Protein AF-A0AB34J9V6-F1 (afdb_monomer)

Structure (mmCIF, N/CA/C/O backbone):
data_AF-A0AB34J9V6-F1
#
_entry.id   AF-A0AB34J9V6-F1
#
loop_
_atom_site.group_PDB
_atom_site.id
_atom_site.type_symbol
_atom_site.label_atom_id
_atom_site.label_alt_id
_atom_site.label_comp_id
_atom_site.label_asym_id
_atom_site.label_entity_id
_atom_site.label_seq_id
_atom_site.pdbx_PDB_ins_code
_atom_site.Cartn_x
_atom_site.Cartn_y
_atom_site.Cartn_z
_atom_site.occupancy
_atom_site.B_iso_or_equiv
_atom_site.auth_seq_id
_atom_site.auth_comp_id
_atom_site.auth_asym_id
_atom_site.auth_atom_id
_atom_site.pdbx_PDB_model_num
ATOM 1 N N . MET A 1 1 ? 7.022 -59.804 -48.704 1.00 49.53 1 MET A N 1
ATOM 2 C CA . MET A 1 1 ? 7.049 -58.666 -49.648 1.00 49.53 1 MET A CA 1
ATOM 3 C C . MET A 1 1 ? 7.354 -57.414 -48.844 1.00 49.53 1 MET A C 1
ATOM 5 O O . MET A 1 1 ? 6.475 -56.921 -48.152 1.00 49.53 1 MET A O 1
ATOM 9 N N . SER A 1 2 ? 8.615 -56.985 -48.829 1.00 49.44 2 SER A N 1
ATOM 10 C CA . SER A 1 2 ? 9.083 -55.880 -47.983 1.00 49.44 2 SER A CA 1
ATOM 11 C C . SER A 1 2 ? 9.017 -54.569 -48.764 1.00 49.44 2 SER A C 1
ATOM 13 O O . SER A 1 2 ? 9.670 -54.441 -49.796 1.00 49.44 2 SER A O 1
ATOM 15 N N . ALA A 1 3 ? 8.216 -53.611 -48.295 1.00 56.62 3 ALA A N 1
ATOM 16 C CA . ALA A 1 3 ? 8.138 -52.280 -48.888 1.00 56.62 3 ALA A CA 1
ATOM 17 C C . ALA A 1 3 ? 9.388 -51.470 -48.507 1.00 56.62 3 ALA A C 1
ATOM 19 O O . ALA A 1 3 ? 9.603 -51.146 -47.340 1.00 56.62 3 ALA A O 1
ATOM 20 N N . ILE A 1 4 ? 10.224 -51.170 -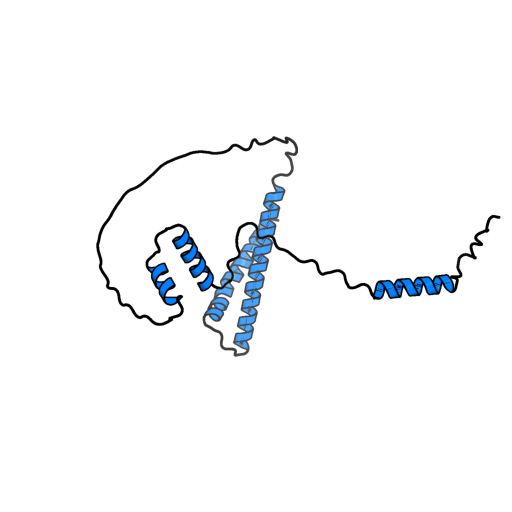49.500 1.00 60.22 4 ILE A N 1
ATOM 21 C CA . ILE A 1 4 ? 11.394 -50.300 -49.365 1.00 60.22 4 ILE A CA 1
ATOM 22 C C . ILE A 1 4 ? 10.885 -48.861 -49.218 1.00 60.22 4 ILE A C 1
ATOM 24 O O . ILE A 1 4 ? 10.304 -48.302 -50.147 1.00 60.22 4 ILE A O 1
ATOM 28 N N . ILE A 1 5 ? 11.081 -48.263 -48.041 1.00 64.56 5 ILE A N 1
ATOM 29 C CA . ILE A 1 5 ? 10.797 -46.845 -47.794 1.00 64.56 5 ILE A CA 1
ATOM 30 C C . ILE A 1 5 ? 11.873 -46.035 -48.521 1.00 64.56 5 ILE A C 1
ATOM 32 O O . ILE A 1 5 ? 13.007 -45.916 -48.062 1.00 64.56 5 ILE A O 1
ATOM 36 N N . GLN A 1 6 ? 11.521 -45.514 -49.693 1.00 59.84 6 GLN A N 1
ATOM 37 C CA . GLN A 1 6 ? 12.382 -44.665 -50.506 1.00 59.84 6 GLN A CA 1
ATOM 38 C C . GLN A 1 6 ? 12.513 -43.294 -49.822 1.00 59.84 6 GLN A C 1
ATOM 40 O O . GLN A 1 6 ? 11.649 -42.427 -49.940 1.00 59.84 6 GLN A O 1
ATOM 45 N N . MET A 1 7 ? 13.575 -43.125 -49.034 1.00 56.44 7 MET A N 1
ATOM 46 C CA . MET A 1 7 ? 13.936 -41.850 -48.414 1.00 56.44 7 MET A CA 1
ATOM 47 C C . MET A 1 7 ? 14.382 -40.885 -49.521 1.00 56.44 7 MET A C 1
ATOM 49 O O . MET A 1 7 ? 15.409 -41.102 -50.160 1.00 56.44 7 MET A O 1
ATOM 53 N N . GLY A 1 8 ? 13.572 -39.858 -49.789 1.00 61.19 8 GLY A N 1
ATOM 54 C CA . GLY A 1 8 ? 13.872 -38.831 -50.787 1.00 61.19 8 GLY A CA 1
ATOM 55 C C . GLY A 1 8 ? 15.140 -38.026 -50.456 1.00 61.19 8 GLY A C 1
ATOM 56 O O . GLY A 1 8 ? 15.576 -38.008 -49.302 1.00 61.19 8 GLY A O 1
ATOM 57 N N . PRO A 1 9 ? 15.742 -37.359 -51.457 1.00 61.16 9 PRO A N 1
ATOM 58 C CA . PRO A 1 9 ? 16.998 -36.631 -51.302 1.00 61.16 9 PRO A CA 1
ATOM 59 C C . PRO A 1 9 ? 16.902 -35.537 -50.219 1.00 61.16 9 PRO A C 1
ATOM 61 O O . PRO A 1 9 ? 15.878 -34.850 -50.122 1.00 61.16 9 PRO A O 1
ATOM 64 N N . PRO A 1 10 ? 17.958 -35.342 -49.406 1.00 56.09 10 PRO A N 1
ATOM 65 C CA . PRO A 1 10 ? 17.962 -34.346 -48.342 1.00 56.09 10 PRO A CA 1
ATOM 66 C C . PRO A 1 10 ? 17.890 -32.941 -48.954 1.00 56.09 10 PRO A C 1
ATOM 68 O O . PRO A 1 10 ? 18.806 -32.511 -49.647 1.00 56.09 10 PRO A O 1
ATOM 71 N N . GLY A 1 11 ? 16.788 -32.228 -48.713 1.00 62.81 11 GLY A N 1
ATOM 72 C CA . GLY A 1 11 ? 16.631 -30.823 -49.113 1.00 62.81 11 GLY A CA 1
ATOM 73 C C . GLY A 1 11 ? 15.366 -30.491 -49.906 1.00 62.81 11 GLY A C 1
ATOM 74 O O . GLY A 1 11 ? 15.082 -29.311 -50.093 1.00 62.81 11 GLY A O 1
ATOM 75 N N . GLN A 1 12 ? 14.569 -31.479 -50.327 1.00 66.31 12 GLN A N 1
ATOM 76 C CA . GLN A 1 12 ? 13.269 -31.227 -50.960 1.00 66.31 12 GLN A CA 1
ATOM 77 C C . GLN A 1 12 ? 12.134 -31.781 -50.102 1.00 66.31 12 GLN A C 1
ATOM 79 O O . GLN A 1 12 ? 11.859 -32.978 -50.074 1.00 66.31 12 GLN A O 1
ATOM 84 N N . GLU A 1 13 ? 11.461 -30.890 -49.373 1.00 69.31 13 GLU A N 1
ATOM 85 C CA . GLU A 1 13 ? 10.224 -31.242 -48.682 1.00 69.31 13 GLU A CA 1
ATOM 86 C C . GLU A 1 13 ? 9.150 -31.600 -49.701 1.00 69.31 13 GLU A C 1
ATOM 88 O O . GLU A 1 13 ? 8.770 -30.776 -50.537 1.00 69.31 13 GLU A O 1
ATOM 93 N N . THR A 1 14 ? 8.625 -32.818 -49.599 1.00 81.88 14 THR A N 1
ATOM 94 C CA . THR A 1 14 ? 7.473 -33.238 -50.392 1.00 81.88 14 THR A CA 1
ATOM 95 C C . THR A 1 14 ? 6.275 -32.337 -50.087 1.00 81.88 14 THR A C 1
ATOM 97 O O . THR A 1 14 ? 6.099 -31.841 -48.967 1.00 81.88 14 THR A O 1
ATOM 100 N N . GLU A 1 15 ? 5.390 -32.133 -51.066 1.00 81.56 15 GLU A N 1
ATOM 101 C CA . GLU A 1 15 ? 4.167 -31.349 -50.847 1.00 81.56 15 GLU A CA 1
ATOM 102 C C . GLU A 1 15 ? 3.323 -31.892 -49.687 1.00 81.56 15 GLU A C 1
ATOM 104 O O . GLU A 1 15 ? 2.662 -31.131 -48.976 1.00 81.56 15 GLU A O 1
ATOM 109 N N . THR A 1 16 ? 3.370 -33.207 -49.468 1.00 80.50 16 THR A N 1
ATOM 110 C CA . THR A 1 16 ? 2.709 -33.882 -48.351 1.00 80.50 16 THR A CA 1
ATOM 111 C C . THR A 1 16 ? 3.302 -33.460 -47.008 1.00 80.50 16 THR A C 1
ATOM 113 O O . THR A 1 16 ? 2.544 -33.130 -46.095 1.00 80.50 16 THR A O 1
ATOM 116 N N . ALA A 1 17 ? 4.630 -33.359 -46.894 1.00 83.94 17 ALA A N 1
ATOM 117 C CA . ALA A 1 17 ? 5.300 -32.854 -45.698 1.00 83.94 17 ALA A CA 1
ATOM 118 C C . ALA A 1 17 ? 4.965 -31.375 -45.437 1.00 83.94 17 ALA A C 1
ATOM 120 O O . ALA A 1 17 ? 4.670 -30.996 -44.299 1.00 83.94 17 ALA A O 1
ATOM 121 N N . ARG A 1 18 ? 4.910 -30.548 -46.492 1.00 84.38 18 ARG A N 1
ATOM 122 C CA . ARG A 1 18 ? 4.527 -29.129 -46.387 1.00 84.38 18 ARG A CA 1
ATOM 123 C C . ARG A 1 18 ? 3.080 -28.961 -45.914 1.00 84.38 18 ARG A C 1
ATOM 125 O O . ARG A 1 18 ? 2.816 -28.171 -45.006 1.00 84.38 18 ARG A O 1
ATOM 132 N N . LYS A 1 19 ? 2.147 -29.738 -46.477 1.00 87.88 19 LYS A N 1
ATOM 133 C CA . LYS A 1 19 ? 0.731 -29.762 -46.068 1.00 87.88 19 LYS A CA 1
ATOM 134 C C . LYS A 1 19 ? 0.571 -30.243 -44.623 1.00 87.88 19 LYS A C 1
ATOM 136 O O . LYS A 1 19 ? -0.136 -29.600 -43.848 1.00 87.88 19 LYS A O 1
ATOM 141 N N . ALA A 1 20 ? 1.270 -31.311 -44.234 1.00 87.12 20 ALA A N 1
ATOM 142 C CA . ALA A 1 20 ? 1.250 -31.827 -42.866 1.00 87.12 20 ALA A CA 1
ATOM 143 C C . ALA A 1 20 ? 1.776 -30.794 -41.854 1.00 87.12 20 ALA A C 1
ATOM 145 O O . ALA A 1 20 ? 1.174 -30.589 -40.800 1.00 87.12 20 ALA A O 1
ATOM 146 N N . ARG A 1 21 ? 2.854 -30.076 -42.189 1.00 87.00 21 ARG A N 1
ATOM 147 C CA . ARG A 1 21 ? 3.394 -28.996 -41.354 1.00 87.00 21 ARG A CA 1
ATOM 148 C C . ARG A 1 21 ? 2.416 -27.830 -41.214 1.00 87.00 21 ARG A C 1
ATOM 150 O O . ARG A 1 21 ? 2.160 -27.384 -40.099 1.00 87.00 21 ARG A O 1
ATOM 157 N N . ALA A 1 22 ? 1.838 -27.363 -42.320 1.00 90.25 22 ALA A N 1
ATOM 158 C CA . ALA A 1 22 ? 0.853 -26.283 -42.294 1.00 90.25 22 ALA A CA 1
ATOM 159 C C . ALA A 1 22 ? -0.377 -26.646 -41.440 1.00 90.25 22 ALA A C 1
ATOM 161 O O . ALA A 1 22 ? -0.894 -25.803 -40.706 1.00 90.25 22 ALA A O 1
ATOM 162 N N . ALA A 1 23 ? -0.819 -27.908 -41.483 1.00 91.00 23 ALA A N 1
ATOM 163 C CA . ALA A 1 23 ? -1.901 -28.401 -40.637 1.00 91.00 23 ALA A CA 1
ATOM 164 C C . ALA A 1 23 ? -1.541 -28.366 -39.140 1.00 91.00 23 ALA A C 1
ATOM 166 O O . ALA A 1 23 ? -2.364 -27.932 -38.334 1.00 91.00 23 ALA A O 1
ATOM 167 N N . ARG A 1 24 ? -0.308 -28.745 -38.766 1.00 91.50 24 ARG A N 1
ATOM 168 C CA . ARG A 1 24 ? 0.173 -28.682 -37.371 1.00 91.50 24 ARG A CA 1
ATOM 169 C C . ARG A 1 24 ? 0.186 -27.251 -36.838 1.00 91.50 24 ARG A C 1
ATOM 171 O O . ARG A 1 24 ? -0.392 -27.003 -35.786 1.00 91.50 24 ARG A O 1
ATOM 178 N N . PHE A 1 25 ? 0.727 -26.301 -37.600 1.00 92.75 25 PHE A N 1
ATOM 179 C CA . PHE A 1 25 ? 0.732 -24.893 -37.191 1.00 92.75 25 PHE A CA 1
ATOM 180 C C . PHE A 1 25 ? -0.676 -24.302 -37.076 1.00 92.75 25 PHE A C 1
ATOM 182 O O . PHE A 1 25 ? -0.959 -23.570 -36.132 1.00 92.75 25 PHE A O 1
ATOM 189 N N . ARG A 1 26 ? -1.599 -24.657 -37.982 1.00 91.38 26 ARG A N 1
ATOM 190 C CA . ARG A 1 26 ? -3.011 -24.249 -37.864 1.00 91.38 26 ARG A CA 1
ATOM 191 C C . ARG A 1 26 ? -3.681 -24.828 -36.617 1.00 91.38 26 ARG A C 1
ATOM 193 O O . ARG A 1 26 ? -4.506 -24.149 -36.011 1.00 91.38 26 ARG A O 1
ATOM 200 N N . ALA A 1 27 ? -3.351 -26.061 -36.237 1.00 90.75 27 ALA A N 1
ATOM 201 C CA . ALA A 1 27 ? -3.872 -26.685 -35.024 1.00 90.75 27 ALA A CA 1
ATOM 202 C C . ALA A 1 27 ? -3.298 -26.037 -33.753 1.00 90.75 27 ALA A C 1
ATOM 204 O O . ALA A 1 27 ? -4.038 -25.804 -32.801 1.00 90.75 27 ALA A O 1
ATOM 205 N N . GLU A 1 28 ? -2.009 -25.691 -33.749 1.00 88.06 28 GLU A N 1
ATOM 206 C CA . GLU A 1 28 ? -1.358 -24.992 -32.636 1.00 88.06 28 GLU A CA 1
ATOM 207 C C . GLU A 1 28 ? -1.857 -23.554 -32.476 1.00 88.06 28 GLU A C 1
ATOM 209 O O . GLU A 1 28 ? -2.114 -23.133 -31.353 1.00 88.06 28 GLU A O 1
ATOM 214 N N . ALA A 1 29 ? -2.112 -22.839 -33.576 1.00 89.81 29 ALA A N 1
ATOM 215 C CA . ALA A 1 29 ? -2.687 -21.492 -33.549 1.00 89.81 29 ALA A CA 1
ATOM 216 C C . ALA A 1 29 ? -4.121 -21.446 -32.986 1.00 89.81 29 ALA A C 1
ATOM 218 O O . ALA A 1 29 ? -4.570 -20.402 -32.525 1.00 89.81 29 ALA A O 1
ATOM 219 N N . ARG A 1 30 ? -4.852 -22.569 -33.023 1.00 90.12 30 ARG A N 1
ATOM 220 C CA . ARG A 1 30 ? -6.194 -22.699 -32.430 1.00 90.12 30 ARG A CA 1
ATOM 221 C C . ARG A 1 30 ? -6.169 -23.099 -30.956 1.00 90.12 30 ARG A C 1
ATOM 223 O O . ARG A 1 30 ? -7.233 -23.155 -30.340 1.00 90.12 30 ARG A O 1
ATOM 230 N N . ARG A 1 31 ? -5.003 -23.420 -30.384 1.00 90.62 31 ARG A N 1
ATOM 231 C CA . ARG A 1 31 ? -4.921 -23.747 -28.959 1.00 90.62 31 ARG A CA 1
ATOM 232 C C . ARG A 1 31 ? -5.195 -22.481 -28.146 1.00 90.62 31 ARG A C 1
ATOM 234 O O . ARG A 1 31 ? -4.592 -21.447 -28.436 1.00 90.62 31 ARG A O 1
ATOM 241 N N . PRO A 1 32 ? -6.089 -22.538 -27.144 1.00 88.88 32 PRO A N 1
ATOM 242 C CA . PRO A 1 32 ? -6.292 -21.401 -26.266 1.00 88.88 32 PRO A CA 1
ATOM 243 C C . PRO A 1 32 ? -4.973 -21.068 -25.555 1.00 88.88 32 PRO A C 1
ATOM 245 O O . PRO A 1 32 ? -4.172 -21.976 -25.295 1.00 88.88 32 PRO A O 1
ATOM 248 N N . PRO A 1 33 ? -4.733 -19.785 -25.235 1.00 86.62 33 PRO A N 1
ATOM 249 C CA . PRO A 1 33 ? -3.580 -19.416 -24.432 1.00 86.62 33 PRO A CA 1
ATOM 250 C C . PRO A 1 33 ? -3.617 -20.180 -23.099 1.00 86.62 33 PRO A C 1
ATOM 252 O O . PRO A 1 33 ? -4.707 -20.451 -22.578 1.00 86.62 33 PRO A O 1
ATOM 255 N N . PRO A 1 34 ? -2.450 -20.550 -22.539 1.00 87.44 34 PRO A N 1
ATOM 256 C CA . PRO A 1 34 ? -2.409 -21.185 -21.231 1.00 87.44 34 PRO A CA 1
ATOM 257 C C . PRO A 1 34 ? -3.106 -20.284 -20.200 1.00 87.44 34 PRO A C 1
ATOM 259 O O . PRO A 1 34 ? -2.995 -19.055 -20.285 1.00 87.44 34 PRO A O 1
ATOM 262 N N . PRO A 1 35 ? -3.836 -20.865 -19.233 1.00 87.69 35 PRO A N 1
ATOM 263 C CA . PRO A 1 35 ? -4.499 -20.077 -18.208 1.00 87.69 35 PRO A CA 1
ATOM 264 C C . PRO A 1 35 ? -3.461 -19.278 -17.419 1.00 87.69 35 PRO A C 1
ATOM 266 O O . PRO A 1 35 ? -2.384 -19.782 -17.091 1.00 87.69 35 PRO A O 1
ATOM 269 N N . LEU A 1 36 ? -3.798 -18.025 -17.106 1.00 87.38 36 LEU A N 1
ATOM 270 C CA . LEU A 1 36 ? -2.943 -17.173 -16.289 1.00 87.38 36 LEU A CA 1
ATOM 271 C C . LEU A 1 36 ? -2.702 -17.833 -14.920 1.00 87.38 36 LEU A C 1
ATOM 273 O O . LEU A 1 36 ? -3.641 -18.389 -14.336 1.00 87.38 36 LEU A O 1
ATOM 277 N N . PRO A 1 37 ? -1.474 -17.761 -14.377 1.00 85.25 37 PRO A N 1
ATOM 278 C CA . PRO A 1 37 ? -1.193 -18.276 -13.048 1.00 85.25 37 PRO A CA 1
ATOM 279 C C . PRO A 1 37 ? -2.052 -17.540 -12.014 1.00 85.25 37 PRO A C 1
ATOM 281 O O . PRO A 1 37 ? -1.986 -16.320 -11.863 1.00 85.25 37 PRO A O 1
ATOM 284 N N . VAL A 1 38 ? -2.875 -18.292 -11.282 1.00 84.56 38 VAL A N 1
ATOM 285 C CA . VAL A 1 38 ? -3.686 -17.741 -10.194 1.00 84.56 38 VAL A CA 1
ATOM 286 C C . VAL A 1 38 ? -2.795 -17.613 -8.964 1.00 84.56 38 VAL A C 1
ATOM 288 O O . VAL A 1 38 ? -2.532 -18.596 -8.272 1.00 84.56 38 VAL A O 1
ATOM 291 N N . HIS A 1 39 ? -2.337 -16.396 -8.672 1.00 74.75 39 HIS A N 1
ATOM 292 C CA . HIS A 1 39 ? -1.599 -16.090 -7.447 1.00 74.75 39 HIS A CA 1
ATOM 293 C C . HIS A 1 39 ? -2.514 -16.205 -6.217 1.00 74.75 39 HIS A C 1
ATOM 295 O O . HIS A 1 39 ? -3.038 -15.219 -5.701 1.00 74.75 39 HIS A O 1
ATOM 301 N N . ARG A 1 40 ? -2.723 -17.434 -5.730 1.00 72.00 40 ARG A N 1
ATOM 302 C CA . ARG A 1 40 ? -3.358 -17.686 -4.433 1.00 72.00 40 ARG A CA 1
ATOM 303 C C . ARG A 1 40 ? -2.346 -17.393 -3.333 1.00 72.00 40 ARG A C 1
ATOM 305 O O . ARG A 1 40 ? -1.521 -18.234 -2.992 1.00 72.00 40 ARG A O 1
ATOM 312 N N . ILE A 1 41 ? -2.410 -16.186 -2.783 1.00 73.06 41 ILE A N 1
ATOM 313 C CA . ILE A 1 41 ? -1.651 -15.827 -1.587 1.00 73.06 41 ILE A CA 1
ATOM 314 C C . ILE A 1 41 ? -2.305 -16.548 -0.404 1.00 73.06 41 ILE A C 1
ATOM 316 O O . ILE A 1 41 ? -3.396 -16.182 0.036 1.00 73.06 41 ILE A O 1
ATOM 320 N N . ALA A 1 42 ? -1.655 -17.600 0.091 1.00 67.69 42 ALA A N 1
ATOM 321 C CA . ALA A 1 42 ? -2.010 -18.205 1.365 1.00 67.69 42 ALA A CA 1
ATOM 322 C C . ALA A 1 42 ? -1.564 -17.250 2.481 1.00 67.69 42 ALA A C 1
ATOM 324 O O . ALA A 1 42 ? -0.384 -17.167 2.812 1.00 67.69 42 ALA A O 1
ATOM 325 N N . TRP A 1 43 ? -2.503 -16.486 3.038 1.00 65.81 43 TRP A N 1
ATOM 326 C CA . TRP A 1 43 ? -2.232 -15.667 4.214 1.00 65.81 43 TRP A CA 1
ATOM 327 C C . TRP A 1 43 ? -2.042 -16.588 5.419 1.00 65.81 43 TRP A C 1
ATOM 329 O O . TRP A 1 43 ? -2.977 -17.262 5.857 1.00 65.81 43 TRP A O 1
ATOM 339 N N . ALA A 1 44 ? -0.819 -16.632 5.944 1.00 62.06 44 ALA A N 1
ATOM 340 C CA . ALA A 1 44 ? -0.494 -17.362 7.158 1.00 62.06 44 ALA A CA 1
ATOM 341 C C . ALA A 1 44 ? -1.149 -16.665 8.365 1.00 62.06 44 ALA A C 1
ATOM 343 O O . ALA A 1 44 ? -0.558 -15.784 8.979 1.00 62.06 44 ALA A O 1
ATOM 344 N N . GLY A 1 45 ? -2.393 -17.039 8.683 1.00 68.44 45 GLY A N 1
ATOM 345 C CA . GLY A 1 45 ? -3.024 -16.704 9.964 1.00 68.44 45 GLY A CA 1
ATOM 346 C C . GLY A 1 45 ? -4.249 -15.786 9.918 1.00 68.44 45 GLY A C 1
ATOM 347 O O . GLY A 1 45 ? -4.240 -14.721 10.526 1.00 68.44 45 GLY A O 1
ATOM 348 N N . GLY A 1 46 ? -5.351 -16.244 9.315 1.00 65.38 46 GLY A N 1
ATOM 349 C CA . GLY A 1 46 ? -6.695 -15.804 9.718 1.00 65.38 46 GLY A CA 1
ATOM 350 C C . GLY A 1 46 ? -7.664 -15.457 8.589 1.00 65.38 46 GLY A C 1
ATOM 351 O O . GLY A 1 46 ? -7.278 -15.170 7.459 1.00 65.38 46 GLY A O 1
ATOM 352 N N . LYS A 1 47 ? -8.966 -15.475 8.919 1.00 67.88 47 LYS A N 1
ATOM 353 C CA . LYS A 1 47 ? -10.028 -14.938 8.055 1.00 67.88 47 LYS A CA 1
ATOM 354 C C . LYS A 1 47 ? -9.755 -13.454 7.819 1.00 67.88 47 LYS A C 1
ATOM 356 O O . LYS A 1 47 ? -9.796 -12.671 8.765 1.00 67.88 47 LYS A O 1
ATOM 361 N N . VAL A 1 48 ? -9.532 -13.081 6.561 1.00 63.47 48 VAL A N 1
ATOM 362 C CA . VAL A 1 48 ? -9.465 -11.678 6.150 1.00 63.47 48 VAL A CA 1
ATOM 363 C C . VAL A 1 48 ? -10.833 -11.058 6.416 1.00 63.47 48 VAL A C 1
ATOM 365 O O . VAL A 1 48 ? -11.829 -11.399 5.778 1.00 63.47 48 VAL A O 1
ATOM 368 N N . VAL A 1 49 ? -10.886 -10.187 7.417 1.00 62.81 49 VAL A N 1
ATOM 369 C CA . VAL A 1 49 ? -12.038 -9.332 7.669 1.00 62.81 49 VAL A CA 1
ATOM 370 C C . VAL A 1 49 ? -12.080 -8.318 6.530 1.00 62.81 49 VAL A C 1
ATOM 372 O O . VAL A 1 49 ? -11.250 -7.418 6.449 1.00 62.81 49 VAL A O 1
ATOM 375 N N . THR A 1 50 ? -13.013 -8.514 5.602 1.00 64.75 50 THR A N 1
ATOM 376 C CA . THR A 1 50 ? -13.373 -7.506 4.600 1.00 64.75 50 THR A CA 1
ATOM 377 C C . THR A 1 50 ? -13.788 -6.205 5.291 1.00 64.75 50 THR A C 1
ATOM 379 O O . THR A 1 50 ? -14.293 -6.242 6.410 1.00 64.75 50 THR A O 1
ATOM 382 N N . ASN A 1 51 ? -13.602 -5.065 4.617 1.00 72.06 51 ASN A N 1
ATOM 383 C CA . ASN A 1 51 ? -13.751 -3.697 5.154 1.00 72.06 51 ASN A CA 1
ATOM 384 C C . ASN A 1 51 ? -15.163 -3.351 5.703 1.00 72.06 51 ASN A C 1
ATOM 386 O O . ASN A 1 51 ? -15.377 -2.278 6.261 1.00 72.06 51 ASN A O 1
ATOM 390 N N . ASP A 1 52 ? -16.125 -4.269 5.598 1.00 83.56 52 ASP A N 1
ATOM 391 C CA . ASP A 1 52 ? -17.481 -4.150 6.133 1.00 83.56 52 ASP A CA 1
ATOM 392 C C . ASP A 1 52 ? -17.492 -4.323 7.664 1.00 83.56 52 ASP A C 1
ATOM 394 O O . ASP A 1 52 ? -17.831 -5.385 8.203 1.00 83.56 52 ASP A O 1
ATOM 398 N N . LYS A 1 53 ? -17.127 -3.251 8.374 1.00 82.81 53 LYS A N 1
ATOM 399 C CA . LYS A 1 53 ? -17.055 -3.196 9.846 1.00 82.81 53 LYS A CA 1
ATOM 400 C C . LYS A 1 53 ? -18.343 -3.691 10.516 1.00 82.81 53 LYS A C 1
ATOM 402 O O . LYS A 1 53 ? -18.285 -4.452 11.481 1.00 82.81 53 LYS A O 1
ATOM 407 N N . GLU A 1 54 ? -19.496 -3.319 9.967 1.00 85.00 54 GLU A N 1
ATOM 408 C CA . GLU A 1 54 ? -20.819 -3.662 10.499 1.00 85.00 54 GLU A CA 1
ATOM 409 C C . GLU A 1 54 ? -21.102 -5.167 10.455 1.00 85.00 54 GLU A C 1
ATOM 411 O O . GLU A 1 54 ? -21.475 -5.763 11.466 1.00 85.00 54 GLU A O 1
ATOM 416 N N . LYS A 1 55 ? -20.839 -5.825 9.318 1.00 83.31 55 LYS A N 1
ATOM 417 C CA . LYS A 1 55 ? -21.028 -7.279 9.174 1.00 83.31 55 LYS A CA 1
ATOM 418 C C . LYS A 1 55 ? -20.108 -8.063 10.106 1.00 83.31 55 LYS A C 1
ATOM 420 O O . LYS A 1 55 ? -20.474 -9.130 10.602 1.00 83.31 55 LYS A O 1
ATOM 425 N N . CYS A 1 56 ? -18.905 -7.552 10.352 1.00 86.06 56 CYS A N 1
ATOM 426 C CA . CYS A 1 56 ? -17.979 -8.154 11.304 1.00 86.06 56 CYS A CA 1
ATOM 427 C C . CYS A 1 56 ? -18.458 -8.019 12.743 1.00 86.06 56 CYS A C 1
ATOM 429 O O . CYS A 1 56 ? -18.387 -8.996 13.492 1.00 86.06 56 CYS A O 1
ATOM 431 N N . LEU A 1 57 ? -19.003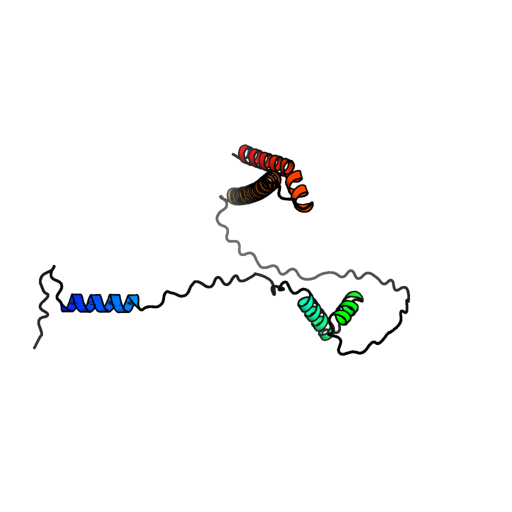 -6.859 13.107 1.00 88.94 57 LEU A N 1
ATOM 432 C CA . LEU A 1 57 ? -19.602 -6.653 14.418 1.00 88.94 57 LEU A CA 1
ATOM 433 C C . LEU A 1 57 ? -20.823 -7.561 14.630 1.00 88.94 57 LEU A C 1
ATOM 435 O O . LEU A 1 57 ? -20.910 -8.224 15.661 1.00 88.94 57 LEU A O 1
ATOM 439 N N . GLN A 1 58 ? -21.700 -7.699 13.630 1.00 88.06 58 GLN A N 1
ATOM 440 C CA . GLN A 1 58 ? -22.832 -8.636 13.681 1.00 88.06 58 GLN A CA 1
ATOM 441 C C . GLN A 1 58 ? -22.372 -10.082 13.907 1.00 88.06 58 GLN A C 1
ATOM 443 O O . GLN A 1 58 ? -22.862 -10.752 14.815 1.00 88.06 58 GLN A O 1
ATOM 448 N N . LYS A 1 59 ? -21.384 -10.560 13.137 1.00 88.56 59 LYS A N 1
ATOM 449 C CA . LYS A 1 59 ? -20.834 -11.919 13.293 1.00 88.56 59 LYS A CA 1
ATOM 450 C C . LYS A 1 59 ? -20.186 -12.138 14.659 1.00 88.56 59 LYS A C 1
ATOM 452 O O . LYS A 1 59 ? -20.288 -13.227 15.221 1.00 88.56 59 LYS A O 1
ATOM 457 N N . LEU A 1 60 ? -19.513 -11.120 15.197 1.00 89.56 60 LEU A N 1
ATOM 458 C CA . LEU A 1 60 ? -18.932 -11.177 16.535 1.00 89.56 60 LEU A CA 1
ATOM 459 C C . LEU A 1 60 ? -20.020 -11.341 17.603 1.00 89.56 60 LEU A C 1
ATOM 461 O O . LEU A 1 60 ? -19.890 -12.211 18.464 1.00 89.56 60 LEU A O 1
ATOM 465 N N . ILE A 1 61 ? -21.080 -10.532 17.526 1.00 92.31 61 ILE A N 1
ATOM 466 C CA . ILE A 1 61 ? -22.214 -10.569 18.457 1.00 92.31 61 ILE A CA 1
ATOM 467 C C . ILE A 1 61 ? -22.934 -11.919 18.366 1.00 92.31 61 ILE A C 1
ATOM 469 O O . ILE A 1 61 ? -23.131 -12.564 19.391 1.00 92.31 61 ILE A O 1
ATOM 473 N N . GLN A 1 62 ? -23.231 -12.405 17.156 1.00 90.69 62 GLN A N 1
ATOM 474 C CA . GLN A 1 62 ? -23.835 -13.727 16.942 1.00 90.69 62 GLN A CA 1
ATOM 475 C C . GLN A 1 62 ? -23.008 -14.849 17.579 1.00 90.69 62 GLN A C 1
ATOM 477 O O . GLN A 1 62 ? -23.549 -15.710 18.267 1.00 90.69 62 GLN A O 1
ATOM 482 N N . ARG A 1 63 ? -21.681 -14.821 17.405 1.00 91.56 63 ARG A N 1
ATOM 483 C CA . ARG A 1 63 ? -20.789 -15.819 18.009 1.00 91.56 63 ARG A CA 1
ATOM 484 C C . ARG A 1 63 ? -20.796 -15.751 19.536 1.00 91.56 63 ARG A C 1
ATOM 486 O O . ARG A 1 63 ? -20.796 -16.795 20.183 1.00 91.56 63 ARG A O 1
ATOM 493 N N . LYS A 1 64 ? -20.798 -14.544 20.111 1.00 93.31 64 LYS A N 1
ATOM 494 C CA . LYS A 1 64 ? -20.888 -14.355 21.566 1.00 93.31 64 LYS A CA 1
ATOM 495 C C . LYS A 1 64 ? -22.194 -14.911 22.127 1.00 93.31 64 LYS A C 1
ATOM 497 O O . LYS A 1 64 ? -22.139 -15.658 23.098 1.00 93.31 64 LYS A O 1
ATOM 502 N N . LEU A 1 65 ? -23.319 -14.617 21.475 1.00 89.69 65 LEU A N 1
ATOM 503 C CA . LEU A 1 65 ? -24.630 -15.154 21.844 1.00 89.69 65 LEU A CA 1
ATOM 504 C C . LEU A 1 65 ? -24.647 -16.686 21.773 1.00 89.69 65 LEU A C 1
ATOM 506 O O . LEU A 1 65 ? -25.079 -17.329 22.720 1.00 89.69 65 LEU A O 1
ATOM 510 N N . ALA A 1 66 ? -24.090 -17.274 20.710 1.00 90.19 66 ALA A N 1
ATOM 511 C CA . ALA A 1 66 ? -23.994 -18.729 20.565 1.00 90.19 66 ALA A CA 1
ATOM 512 C C . ALA A 1 66 ? -23.112 -19.397 21.638 1.00 90.19 66 ALA A C 1
ATOM 514 O O . ALA A 1 66 ? -23.324 -20.554 21.978 1.00 90.19 66 ALA A O 1
ATOM 515 N N . THR A 1 67 ? -22.126 -18.674 22.176 1.00 93.12 67 THR A N 1
ATOM 516 C CA . THR A 1 67 ? -21.248 -19.159 23.257 1.00 93.12 67 THR A CA 1
ATOM 517 C C . THR A 1 67 ? -21.834 -18.863 24.649 1.00 93.12 67 THR A C 1
ATOM 519 O O . THR A 1 67 ? -21.276 -19.296 25.650 1.00 93.12 67 THR A O 1
ATOM 522 N N . GLY A 1 68 ? -22.942 -18.114 24.736 1.00 88.88 68 GLY A N 1
ATOM 523 C CA . GLY A 1 68 ? -23.537 -17.672 26.003 1.00 88.88 68 GLY A CA 1
ATOM 524 C C . GLY A 1 68 ? -22.730 -16.593 26.736 1.00 88.88 68 GLY A C 1
ATOM 525 O O . GLY A 1 68 ? -22.920 -16.384 27.930 1.00 88.88 68 GLY A O 1
ATOM 526 N N . ALA A 1 69 ? -21.811 -15.907 26.049 1.00 88.44 69 ALA A N 1
ATOM 527 C CA . ALA A 1 69 ? -21.018 -14.834 26.642 1.00 88.44 69 ALA A CA 1
ATOM 528 C C . ALA A 1 69 ? -21.833 -13.536 26.741 1.00 88.44 69 ALA A C 1
ATOM 530 O O . ALA A 1 69 ? -22.559 -13.180 25.809 1.00 88.44 69 ALA A O 1
ATOM 531 N N . SER A 1 70 ? -21.653 -12.783 27.828 1.00 89.19 70 SER A N 1
ATOM 532 C CA . SER A 1 70 ? -22.316 -11.491 28.006 1.00 89.19 70 SER A CA 1
ATOM 533 C C . SER A 1 70 ? -21.858 -10.460 26.965 1.00 89.19 70 SER A C 1
ATOM 535 O O . SER A 1 70 ? -20.690 -10.393 26.536 1.00 89.19 70 SER A O 1
ATOM 537 N N . LEU A 1 71 ? -22.819 -9.655 26.516 1.00 90.94 71 LEU A N 1
ATOM 538 C CA . LEU A 1 71 ? -22.570 -8.536 25.621 1.00 90.94 71 LEU A CA 1
ATOM 539 C C . LEU A 1 71 ? -22.167 -7.309 26.439 1.00 90.94 71 LEU A C 1
ATOM 541 O O . LEU A 1 71 ? -22.648 -7.079 27.543 1.00 90.94 71 LEU A O 1
ATOM 545 N N . THR A 1 72 ? -21.245 -6.520 25.899 1.00 92.75 72 THR A N 1
ATOM 546 C CA . THR A 1 72 ? -20.908 -5.212 26.472 1.00 92.75 72 THR A CA 1
ATOM 547 C C . THR A 1 72 ? -22.020 -4.213 26.136 1.00 92.75 72 THR A C 1
ATOM 549 O O . THR A 1 72 ? -22.606 -4.300 25.059 1.00 92.75 72 THR A O 1
ATOM 552 N N . SER A 1 73 ? -22.256 -3.205 26.980 1.00 90.56 73 SER A N 1
ATOM 553 C CA . SER A 1 73 ? -23.286 -2.168 26.750 1.00 90.56 73 SER A CA 1
ATOM 554 C C . SER A 1 73 ? -23.163 -1.444 25.397 1.00 90.56 73 SER A C 1
ATOM 556 O O . SER A 1 73 ? -24.144 -0.971 24.822 1.00 90.56 73 SER A O 1
ATOM 558 N N . GLU A 1 74 ? -21.949 -1.343 24.861 1.00 85.69 74 GLU A N 1
ATOM 559 C CA . GLU A 1 74 ? -21.688 -0.820 23.519 1.00 85.69 74 GLU A CA 1
ATOM 560 C C . GLU A 1 74 ? -22.106 -1.803 22.413 1.00 85.69 74 GLU A C 1
ATOM 562 O O . GLU A 1 74 ? -22.698 -1.397 21.416 1.00 85.69 74 GLU A O 1
ATOM 567 N N . GLN A 1 75 ? -21.873 -3.104 22.610 1.00 89.81 75 GLN A N 1
ATOM 568 C CA . GLN A 1 75 ? -22.270 -4.164 21.677 1.00 89.81 75 GLN A CA 1
ATOM 569 C C . GLN A 1 75 ? -23.794 -4.301 21.610 1.00 89.81 75 GLN A C 1
ATOM 571 O O . GLN A 1 75 ? -24.341 -4.513 20.531 1.00 89.81 75 GLN A O 1
ATOM 576 N N . GLU A 1 76 ? -24.482 -4.124 22.738 1.00 90.00 76 GLU A N 1
ATOM 577 C CA . GLU A 1 76 ? -25.946 -4.081 22.802 1.00 90.00 76 GLU A CA 1
ATOM 578 C C . GLU A 1 76 ? -26.513 -2.867 22.063 1.00 90.00 76 GLU A C 1
ATOM 580 O O . GLU A 1 76 ? -27.454 -3.002 21.279 1.00 90.00 76 GLU A O 1
ATOM 585 N N . ARG A 1 77 ? -25.913 -1.683 22.251 1.00 86.81 77 ARG A N 1
ATOM 586 C CA . ARG A 1 77 ? -26.292 -0.477 21.499 1.00 86.81 77 ARG A CA 1
ATOM 587 C C . ARG A 1 77 ? -26.088 -0.663 20.002 1.00 86.81 77 ARG A C 1
ATOM 589 O O . ARG A 1 77 ? -27.005 -0.396 19.234 1.00 86.81 77 ARG A O 1
ATOM 596 N N . ALA A 1 78 ? -24.933 -1.182 19.597 1.00 85.19 78 ALA A N 1
ATOM 597 C CA . ALA A 1 78 ? -24.652 -1.452 18.195 1.00 85.19 78 ALA A CA 1
ATOM 598 C C . ALA A 1 78 ? -25.611 -2.494 17.601 1.00 85.19 78 ALA A C 1
ATOM 600 O O . ALA A 1 78 ? -26.044 -2.336 16.464 1.00 85.19 78 ALA A O 1
ATOM 601 N N . MET A 1 79 ? -25.998 -3.524 18.362 1.00 86.75 79 MET A N 1
ATOM 602 C CA . MET A 1 79 ? -26.998 -4.500 17.919 1.00 86.75 79 MET A CA 1
ATOM 603 C C . MET A 1 79 ? -28.340 -3.825 17.610 1.00 86.75 79 MET A C 1
ATOM 605 O O . MET A 1 79 ? -28.924 -4.113 16.570 1.00 86.75 79 MET A O 1
ATOM 609 N N . ARG A 1 80 ? -28.803 -2.906 18.470 1.00 84.88 80 ARG A N 1
ATOM 610 C CA . ARG A 1 80 ? -30.056 -2.161 18.249 1.00 84.88 80 ARG A CA 1
ATOM 611 C C . ARG A 1 80 ? -29.994 -1.282 17.002 1.00 84.88 80 ARG A C 1
ATOM 613 O O . ARG A 1 80 ? -30.956 -1.251 16.250 1.00 84.88 80 ARG A O 1
ATOM 620 N N . THR A 1 81 ? -28.868 -0.611 16.759 1.00 83.31 81 THR A N 1
ATOM 621 C CA . THR A 1 81 ? -28.676 0.219 15.556 1.00 83.31 81 THR A CA 1
ATOM 622 C C . THR A 1 81 ? -28.632 -0.614 14.273 1.00 83.31 81 THR A C 1
ATOM 624 O O . THR A 1 81 ? -29.062 -0.156 13.221 1.00 83.31 81 THR A O 1
ATOM 627 N N . LEU A 1 82 ? -28.096 -1.836 14.352 1.00 74.38 82 LEU A N 1
ATOM 628 C CA . LEU A 1 82 ? -27.902 -2.727 13.207 1.00 74.38 82 LEU A CA 1
ATOM 629 C C . LEU A 1 82 ? -29.117 -3.607 12.892 1.00 74.38 82 LEU A C 1
ATOM 631 O O . LEU A 1 82 ? -29.135 -4.235 11.832 1.00 74.38 82 LEU A O 1
ATOM 635 N N . GLN A 1 83 ? -30.102 -3.698 13.789 1.00 74.62 83 GLN A N 1
ATOM 636 C CA . GLN A 1 83 ? -31.374 -4.338 13.475 1.00 74.62 83 GLN A CA 1
ATOM 637 C C . GLN A 1 83 ? -32.166 -3.400 12.554 1.00 74.62 83 GLN A C 1
ATOM 639 O O . GLN A 1 83 ? -32.522 -2.301 12.981 1.00 74.62 83 GLN A O 1
ATOM 644 N N . PRO A 1 84 ? -32.442 -3.789 11.294 1.00 59.09 84 PRO A N 1
ATOM 645 C CA . PRO A 1 84 ? -33.318 -3.007 10.439 1.00 59.09 84 PRO A CA 1
ATOM 646 C C . PRO A 1 84 ? -34.673 -2.933 11.135 1.00 59.09 84 PRO A C 1
ATOM 648 O O . PRO A 1 84 ? -35.287 -3.956 11.442 1.00 59.09 84 PRO A O 1
ATOM 651 N N . THR A 1 85 ? -35.096 -1.713 11.441 1.00 52.66 85 THR A N 1
ATOM 652 C CA . THR A 1 85 ? -36.316 -1.407 12.175 1.00 52.66 85 THR A CA 1
ATOM 653 C C . THR A 1 85 ? -37.529 -1.906 11.392 1.00 52.66 85 THR A C 1
ATOM 655 O O . THR A 1 85 ? -38.115 -1.186 10.589 1.00 52.66 85 THR A O 1
ATOM 658 N N . THR A 1 86 ? -37.928 -3.147 11.638 1.00 50.62 86 THR A N 1
ATOM 659 C CA . THR A 1 86 ? -39.337 -3.527 11.589 1.00 50.62 86 THR A CA 1
ATOM 660 C C . THR A 1 86 ? -39.897 -3.075 12.933 1.00 50.62 86 THR A C 1
ATOM 662 O O . THR A 1 86 ? -39.493 -3.562 13.985 1.00 50.62 86 THR A O 1
ATOM 665 N N . GLY A 1 87 ? -40.649 -1.974 12.897 1.00 51.16 87 GLY A N 1
ATOM 666 C CA . GLY A 1 87 ? -40.905 -1.108 14.044 1.00 51.16 87 GLY A CA 1
ATOM 667 C C . GLY A 1 87 ? -41.344 -1.831 15.315 1.00 51.16 87 GLY A C 1
ATOM 668 O O . GLY A 1 87 ? -42.364 -2.507 15.337 1.00 51.16 87 GLY A O 1
ATOM 669 N N . SER A 1 88 ? -40.605 -1.602 16.397 1.00 40.66 88 SER A N 1
ATOM 670 C CA . SER A 1 88 ? -41.166 -1.593 17.744 1.00 40.66 88 SER A CA 1
ATOM 671 C C . SER A 1 88 ? -40.235 -0.801 18.658 1.00 40.66 88 SER A C 1
ATOM 673 O O . SER A 1 88 ? -39.156 -1.245 19.046 1.00 40.66 88 SER A O 1
ATOM 675 N N . SER A 1 89 ? -40.639 0.440 18.919 1.00 47.69 89 SER A N 1
ATOM 676 C CA . SER A 1 89 ? -40.057 1.303 19.939 1.00 47.69 89 SER A CA 1
ATOM 677 C C . SER A 1 89 ? -40.420 0.730 21.304 1.00 47.69 89 SER A C 1
ATOM 679 O O . SER A 1 89 ? -41.591 0.732 21.676 1.00 47.69 89 SER A O 1
ATOM 681 N N . VAL A 1 90 ? -39.430 0.242 22.053 1.00 41.16 90 VAL A N 1
ATOM 682 C CA . VAL A 1 90 ? -39.603 -0.072 23.474 1.00 41.16 90 VAL A CA 1
ATOM 683 C C . VAL A 1 90 ? -38.474 0.587 24.258 1.00 41.16 90 VAL A C 1
ATOM 685 O O . VAL A 1 90 ? -37.327 0.138 24.275 1.00 41.16 90 VAL A O 1
ATOM 688 N N . ASN A 1 91 ? -38.835 1.700 24.894 1.00 49.94 91 ASN A N 1
ATOM 689 C CA . ASN A 1 91 ? -38.116 2.297 26.011 1.00 49.94 91 ASN A CA 1
ATOM 690 C C . ASN A 1 91 ? -37.959 1.263 27.130 1.00 49.94 91 ASN A C 1
ATOM 692 O O . ASN A 1 91 ? -38.966 0.750 27.610 1.00 49.94 91 ASN A O 1
ATOM 696 N N . VAL A 1 92 ? -36.735 1.024 27.612 1.00 44.03 92 VAL A N 1
ATOM 697 C CA . VAL A 1 92 ? -36.528 0.438 28.946 1.00 44.03 92 VAL A CA 1
ATOM 698 C C . VAL A 1 92 ? -35.387 1.159 29.659 1.00 44.03 92 VAL A C 1
ATOM 700 O O . VAL A 1 92 ? -34.302 1.370 29.115 1.00 44.03 92 VAL A O 1
ATOM 703 N N . SER A 1 93 ? -35.733 1.568 30.874 1.00 44.50 93 SER A N 1
ATOM 704 C CA . SER A 1 93 ? -35.097 2.496 31.795 1.00 44.50 93 SER A CA 1
ATOM 705 C C . SER A 1 93 ? -33.681 2.151 32.257 1.00 44.50 93 SER A C 1
ATOM 707 O O . SER A 1 93 ? -33.292 0.995 32.401 1.00 44.50 93 SER A O 1
ATOM 709 N N . ARG A 1 94 ? -32.952 3.223 32.595 1.00 44.34 94 ARG A N 1
ATOM 710 C CA . ARG A 1 94 ? -31.759 3.233 33.448 1.00 44.34 94 ARG A CA 1
ATOM 711 C C . ARG A 1 94 ? -32.096 2.696 34.842 1.00 44.34 94 ARG A C 1
ATOM 713 O O . ARG A 1 94 ? -32.977 3.245 35.496 1.00 44.34 94 ARG A O 1
ATOM 720 N N . GLN A 1 95 ? -31.305 1.747 35.329 1.00 41.03 95 GLN A N 1
ATOM 721 C CA . GLN A 1 95 ? -31.013 1.608 36.755 1.00 41.03 95 GLN A CA 1
ATOM 722 C C . GLN A 1 95 ? -29.503 1.438 36.929 1.00 41.03 95 GLN A C 1
ATOM 724 O O . GLN A 1 95 ? -28.873 0.574 36.325 1.00 41.03 95 GLN A O 1
ATOM 729 N N . THR A 1 96 ? -28.930 2.344 37.710 1.00 53.28 96 THR A N 1
ATOM 730 C CA . THR A 1 96 ? -27.583 2.292 38.269 1.00 53.28 96 THR A CA 1
ATOM 731 C C . THR A 1 96 ? -27.605 1.404 39.503 1.00 53.28 96 THR A C 1
ATOM 733 O O . THR A 1 96 ? -28.450 1.634 40.361 1.00 53.28 96 THR A O 1
ATOM 736 N N . ASN A 1 97 ? -26.653 0.483 39.637 1.00 44.34 97 ASN A N 1
ATOM 737 C CA . ASN A 1 97 ? -26.215 -0.011 40.938 1.00 44.34 97 ASN A CA 1
ATOM 738 C C . ASN A 1 97 ? -24.696 -0.176 40.932 1.00 44.34 97 ASN A C 1
ATOM 740 O O . ASN A 1 97 ? -24.091 -0.580 39.938 1.00 44.34 97 ASN A O 1
ATOM 744 N N . ALA A 1 98 ? -24.122 0.268 42.040 1.00 37.84 98 ALA A N 1
ATOM 745 C CA . ALA A 1 98 ? -22.711 0.356 42.338 1.00 37.84 98 ALA A CA 1
ATOM 746 C C . ALA A 1 98 ? -22.116 -0.999 42.749 1.00 37.84 98 ALA A C 1
ATOM 748 O O . ALA A 1 98 ? -22.849 -1.898 43.143 1.00 37.84 98 ALA A O 1
ATOM 749 N N . ALA A 1 99 ? -20.780 -1.028 42.719 1.00 44.22 99 ALA A N 1
ATOM 750 C CA . ALA A 1 99 ? -19.871 -1.901 43.461 1.00 44.22 99 ALA A CA 1
ATOM 751 C C . ALA A 1 99 ? -20.031 -3.420 43.271 1.00 44.22 99 ALA A C 1
ATOM 753 O O . ALA A 1 99 ? -20.918 -4.039 43.838 1.00 44.22 99 ALA A O 1
ATOM 754 N N . ASP A 1 100 ? -19.055 -4.026 42.590 1.00 40.03 100 ASP A N 1
ATOM 755 C CA . ASP A 1 100 ? -18.383 -5.168 43.208 1.00 40.03 100 ASP A CA 1
ATOM 756 C C . ASP A 1 100 ? -16.925 -5.266 42.751 1.00 40.03 100 ASP A C 1
ATOM 758 O O . ASP A 1 100 ? -16.581 -5.476 41.585 1.00 40.03 100 ASP A O 1
ATOM 762 N N . GLU A 1 101 ? -16.070 -5.030 43.732 1.00 48.62 101 GLU A N 1
ATOM 763 C CA . GLU A 1 101 ? -14.657 -5.332 43.767 1.00 48.62 101 GLU A CA 1
ATOM 764 C C . GLU A 1 101 ? -14.516 -6.844 43.986 1.00 48.62 101 GLU A C 1
ATOM 766 O O . GLU A 1 101 ? -14.958 -7.361 45.006 1.00 48.62 101 GLU A O 1
ATOM 771 N N . CYS A 1 102 ? -13.874 -7.582 43.075 1.00 34.88 102 CYS A N 1
ATOM 772 C CA . CYS A 1 102 ? -13.321 -8.879 43.465 1.00 34.88 102 CYS A CA 1
ATOM 773 C C . CYS A 1 102 ? -12.138 -9.325 42.596 1.00 34.88 102 CYS A C 1
ATOM 775 O O . CYS A 1 102 ? -12.276 -9.786 41.466 1.00 34.88 102 CYS A O 1
ATOM 777 N N . ALA A 1 103 ? -10.960 -9.172 43.196 1.00 39.34 103 ALA A N 1
ATOM 778 C CA . ALA A 1 103 ? -9.932 -10.198 43.338 1.00 39.34 103 ALA A CA 1
ATOM 779 C C . ALA A 1 103 ? -9.435 -10.962 42.091 1.00 39.34 103 ALA A C 1
ATOM 781 O O . ALA A 1 103 ? -9.994 -11.948 41.621 1.00 39.34 103 ALA A O 1
ATOM 782 N N . LEU A 1 104 ? -8.214 -10.596 41.697 1.00 44.81 104 LEU A N 1
ATOM 783 C CA . LEU A 1 104 ? -7.028 -11.444 41.870 1.00 44.81 104 LEU A CA 1
ATOM 784 C C . LEU A 1 104 ? -7.239 -12.975 41.740 1.00 44.81 104 LEU A C 1
ATOM 786 O O . LEU A 1 104 ? -7.506 -13.667 42.720 1.00 44.81 104 LEU A O 1
ATOM 790 N N . ARG A 1 105 ? -6.907 -13.543 40.573 1.00 46.78 105 ARG A N 1
ATOM 791 C CA . ARG A 1 105 ? -6.392 -14.922 40.494 1.00 46.78 105 ARG A CA 1
ATOM 792 C C . ARG A 1 105 ? -5.102 -14.989 39.681 1.00 46.78 105 ARG A C 1
ATOM 794 O O . ARG A 1 105 ? -5.096 -15.051 38.457 1.00 46.78 105 ARG A O 1
ATOM 801 N N . LYS A 1 106 ? -3.995 -14.998 40.428 1.00 46.56 106 LYS A N 1
ATOM 802 C CA . LYS A 1 106 ? -2.733 -15.633 40.042 1.00 46.56 106 LYS A CA 1
ATOM 803 C C . LYS A 1 106 ? -2.935 -17.155 40.051 1.00 46.56 106 LYS A C 1
ATOM 805 O O . LYS A 1 106 ? -3.534 -17.688 40.980 1.00 46.56 106 LYS A O 1
ATOM 810 N N . GLY A 1 107 ? -2.392 -17.832 39.046 1.00 42.03 107 GLY A N 1
ATOM 811 C CA . GLY A 1 107 ? -2.334 -19.293 38.919 1.00 42.03 107 GLY A CA 1
ATOM 812 C C . GLY A 1 107 ? -1.861 -19.625 37.503 1.00 42.03 107 GLY A C 1
ATOM 813 O O . GLY A 1 107 ? -2.656 -19.591 36.578 1.00 42.03 107 GLY A O 1
ATOM 814 N N . SER A 1 108 ? -0.559 -19.588 37.221 1.00 39.41 108 SER A N 1
ATOM 815 C CA . SER A 1 108 ? 0.431 -20.638 37.504 1.00 39.41 108 SER A CA 1
ATOM 816 C C . SER A 1 108 ? 0.304 -21.850 36.568 1.00 39.41 108 SER A C 1
ATOM 818 O O . SER A 1 108 ? -0.554 -22.700 36.756 1.00 39.41 108 SER A O 1
ATOM 820 N N . PHE A 1 109 ? 1.260 -21.900 35.634 1.00 39.50 109 PHE A N 1
ATOM 821 C CA . PHE A 1 109 ? 2.056 -23.064 35.227 1.00 39.50 109 PHE A CA 1
ATOM 822 C C . PHE A 1 109 ? 1.487 -24.210 34.368 1.00 39.50 109 PHE A C 1
ATOM 824 O O . PHE A 1 109 ? 0.359 -24.656 34.508 1.00 39.50 109 PHE A O 1
ATOM 831 N N . MET A 1 110 ? 2.444 -24.752 33.593 1.00 42.16 110 MET A N 1
ATOM 832 C CA . MET A 1 110 ? 2.483 -25.993 32.796 1.00 42.16 110 MET A CA 1
ATOM 833 C C . MET A 1 110 ? 1.936 -25.858 31.358 1.00 42.16 110 MET A C 1
ATOM 835 O O . MET A 1 110 ? 0.850 -25.351 31.147 1.00 42.16 110 MET A O 1
ATOM 839 N N . ALA A 1 111 ? 2.624 -26.261 30.288 1.00 44.50 111 ALA A N 1
ATOM 840 C CA . ALA A 1 111 ? 3.836 -27.060 30.165 1.00 44.50 111 ALA A CA 1
ATOM 841 C C . ALA A 1 111 ? 4.631 -26.642 28.916 1.00 44.50 111 ALA A C 1
ATOM 843 O O . ALA A 1 111 ? 4.090 -26.403 2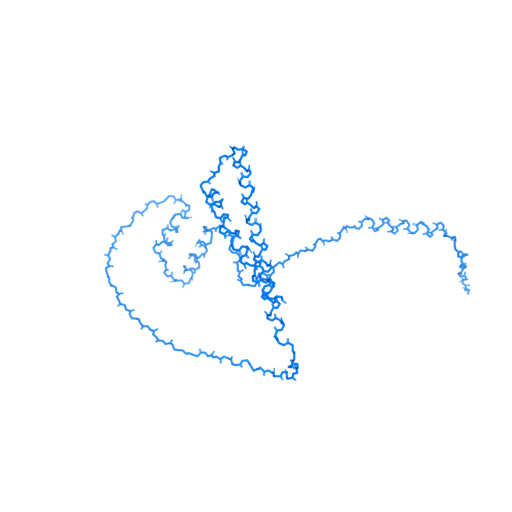7.837 1.00 44.50 111 ALA A O 1
ATOM 844 N N . LYS A 1 112 ? 5.949 -26.563 29.089 1.00 44.72 112 LYS A N 1
ATOM 845 C CA . LYS A 1 112 ? 6.937 -26.327 28.041 1.00 44.72 112 LYS A CA 1
ATOM 846 C C . LYS A 1 112 ? 7.234 -27.684 27.405 1.00 44.72 112 LYS A C 1
ATOM 848 O O . LYS A 1 112 ? 7.820 -28.535 28.063 1.00 44.72 112 LYS A O 1
ATOM 853 N N . VAL A 1 113 ? 6.806 -27.899 26.164 1.00 48.78 113 VAL A N 1
ATOM 854 C CA . VAL A 1 113 ? 7.189 -29.082 25.380 1.00 48.78 113 VAL A CA 1
ATOM 855 C C . VAL A 1 113 ? 8.614 -28.858 24.861 1.00 48.78 113 VAL A C 1
ATOM 857 O O . VAL A 1 113 ? 8.825 -27.904 24.108 1.00 48.78 113 VAL A O 1
ATOM 860 N N . PRO A 1 114 ? 9.614 -29.676 25.237 1.00 49.78 114 PRO A N 1
ATOM 861 C CA . PRO A 1 114 ? 10.920 -29.615 24.608 1.00 49.78 114 PRO A CA 1
ATOM 862 C C . PRO A 1 114 ? 10.868 -30.427 23.311 1.00 49.78 114 PRO A C 1
ATOM 864 O O . PRO A 1 114 ? 10.945 -31.653 23.325 1.00 49.78 114 PRO A O 1
ATOM 867 N N . ALA A 1 115 ? 10.747 -29.746 22.171 1.00 48.56 115 ALA A N 1
ATOM 868 C CA . ALA A 1 115 ? 11.101 -30.360 20.899 1.00 48.56 115 ALA A CA 1
ATOM 869 C C . ALA A 1 115 ? 12.620 -30.574 20.902 1.00 48.56 115 ALA A C 1
ATOM 871 O O . ALA A 1 115 ? 13.401 -29.620 20.951 1.00 48.5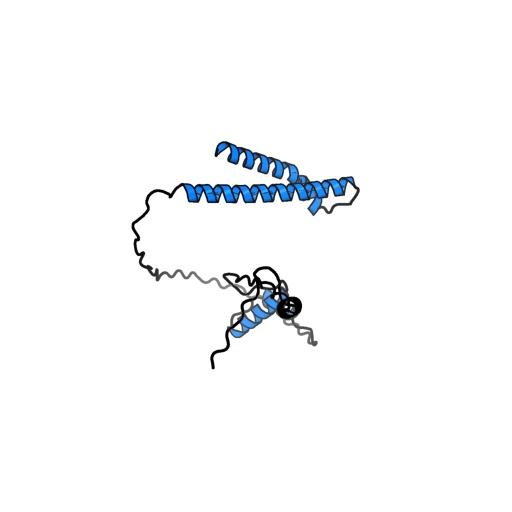6 115 ALA A O 1
ATOM 872 N N . GLN A 1 116 ? 13.020 -31.843 20.939 1.00 49.12 116 GLN A N 1
ATOM 873 C CA . GLN A 1 116 ? 14.412 -32.256 20.940 1.00 49.12 116 GLN A CA 1
ATOM 874 C C . GLN A 1 116 ? 15.088 -31.784 19.654 1.00 49.12 116 GLN A C 1
ATOM 876 O O . GLN A 1 116 ? 14.706 -32.120 18.535 1.00 49.12 116 GLN A O 1
ATOM 881 N N . ARG A 1 117 ? 16.103 -30.955 19.865 1.00 43.47 117 ARG A N 1
ATOM 882 C CA . ARG A 1 117 ? 17.044 -30.454 18.878 1.00 43.47 117 ARG A CA 1
ATOM 883 C C . ARG A 1 117 ? 17.977 -31.599 18.492 1.00 43.47 117 ARG A C 1
ATOM 885 O O . ARG A 1 117 ? 18.897 -31.905 19.246 1.00 43.47 117 ARG A O 1
ATOM 892 N N . LEU A 1 118 ? 17.766 -32.199 17.322 1.00 48.72 118 LEU A N 1
ATOM 893 C CA . LEU A 1 118 ? 18.824 -32.962 16.665 1.00 48.72 118 LEU A CA 1
ATOM 894 C C . LEU A 1 118 ? 19.920 -31.974 16.257 1.00 48.72 118 LEU A C 1
ATOM 896 O O . LEU A 1 118 ? 19.697 -31.030 15.499 1.00 48.72 118 LEU A O 1
ATOM 900 N N . GLN A 1 119 ? 21.088 -32.156 16.864 1.00 46.84 119 GLN A N 1
ATOM 901 C CA . GLN A 1 119 ? 22.312 -31.452 16.535 1.00 46.84 119 GLN A CA 1
ATOM 902 C C . GLN A 1 119 ? 22.860 -32.035 15.231 1.00 46.84 119 GLN A C 1
ATOM 904 O O . GLN A 1 119 ? 23.461 -33.102 15.230 1.00 46.84 119 GLN A O 1
ATOM 909 N N . THR A 1 120 ? 22.685 -31.324 14.123 1.00 45.22 120 THR A N 1
ATOM 910 C CA . THR A 1 120 ? 23.639 -31.398 13.016 1.00 45.22 120 THR A CA 1
ATOM 911 C C . THR A 1 120 ? 24.781 -30.449 13.356 1.00 45.22 120 THR A C 1
ATOM 913 O O . THR A 1 120 ? 24.677 -29.232 13.200 1.00 45.22 120 THR A O 1
ATOM 916 N N . VAL A 1 121 ? 25.836 -31.016 13.932 1.00 51.38 121 VAL A N 1
ATOM 917 C CA . VAL A 1 121 ? 27.162 -30.407 14.022 1.00 51.38 121 VAL A CA 1
ATOM 918 C C . VAL A 1 121 ? 27.781 -30.500 12.637 1.00 51.38 121 VAL A C 1
ATOM 920 O O . VAL A 1 121 ? 28.262 -31.557 12.271 1.00 51.38 121 VAL A O 1
ATOM 923 N N . GLU A 1 122 ? 27.708 -29.416 11.868 1.00 53.25 122 GLU A N 1
ATOM 924 C CA . GLU A 1 122 ? 28.665 -29.065 10.814 1.00 53.25 122 GLU A CA 1
ATOM 925 C C . GLU A 1 122 ? 28.374 -27.632 10.329 1.00 53.25 122 GLU A C 1
ATOM 927 O O . GLU A 1 122 ? 27.222 -27.207 10.272 1.00 53.25 122 GLU A O 1
ATOM 932 N N . ALA A 1 123 ? 29.436 -26.884 10.010 1.00 49.38 123 ALA A N 1
ATOM 933 C CA . ALA A 1 123 ? 29.466 -25.486 9.546 1.00 49.38 123 ALA A CA 1
ATOM 934 C C . ALA A 1 123 ? 29.456 -24.366 10.615 1.00 49.38 123 ALA A C 1
ATOM 936 O O . ALA A 1 123 ? 28.692 -23.399 10.560 1.00 49.38 123 ALA A O 1
ATOM 937 N N . VAL A 1 124 ? 30.422 -24.414 11.536 1.00 48.25 124 VAL A N 1
ATOM 938 C CA . VAL A 1 124 ? 30.999 -23.195 12.125 1.00 48.25 124 VAL A CA 1
ATOM 939 C C . VAL A 1 124 ? 31.968 -22.619 11.093 1.00 48.25 124 VAL A C 1
ATOM 941 O O . VAL A 1 124 ? 33.075 -23.132 11.002 1.00 48.25 124 VAL A O 1
ATOM 944 N N . GLN A 1 125 ? 31.540 -21.621 10.299 1.00 51.38 125 GLN A N 1
ATOM 945 C CA . GLN A 1 125 ? 32.428 -20.583 9.716 1.00 51.38 125 GLN A CA 1
ATOM 946 C C . GLN A 1 125 ? 31.752 -19.422 8.930 1.00 51.38 125 GLN A C 1
ATOM 948 O O . GLN A 1 125 ? 32.457 -18.488 8.575 1.00 51.38 125 GLN A O 1
ATOM 953 N N . HIS A 1 126 ? 30.419 -19.352 8.742 1.00 48.75 126 HIS A N 1
ATOM 954 C CA . HIS A 1 126 ? 29.770 -18.247 7.972 1.00 48.75 126 HIS A CA 1
ATOM 955 C C . HIS A 1 126 ? 28.673 -17.439 8.712 1.00 48.75 126 HIS A C 1
ATOM 957 O O . HIS A 1 126 ? 27.752 -16.890 8.108 1.00 48.75 126 HIS A O 1
ATOM 963 N N . ALA A 1 127 ? 28.722 -17.349 10.043 1.00 50.38 127 ALA A N 1
ATOM 964 C CA . ALA A 1 127 ? 27.640 -16.749 10.838 1.00 50.38 127 ALA A CA 1
ATOM 965 C C . ALA A 1 127 ? 27.518 -15.196 10.875 1.00 50.38 127 ALA A C 1
ATOM 967 O O . ALA A 1 127 ? 26.401 -14.733 11.133 1.00 50.38 127 ALA A O 1
ATOM 968 N N . PRO A 1 128 ? 28.557 -14.354 10.656 1.00 52.97 128 PRO A N 1
ATOM 969 C CA . PRO A 1 128 ? 28.391 -12.900 10.796 1.00 52.97 128 PRO A CA 1
ATOM 970 C C . PRO A 1 128 ? 27.781 -12.213 9.560 1.00 52.97 128 PRO A C 1
ATOM 972 O O . PRO A 1 128 ? 27.140 -11.172 9.705 1.00 52.97 128 PRO A O 1
ATOM 975 N N . GLU A 1 129 ? 27.912 -12.793 8.365 1.00 55.81 129 GLU A N 1
ATOM 976 C CA . GLU A 1 129 ? 27.537 -12.124 7.108 1.00 55.81 129 GLU A CA 1
ATOM 977 C C . GLU A 1 129 ? 26.017 -12.040 6.911 1.00 55.81 129 GLU A C 1
ATOM 979 O O . GLU A 1 129 ? 25.496 -10.974 6.583 1.00 55.81 129 GLU A O 1
ATOM 984 N N . LYS A 1 130 ? 25.270 -13.104 7.243 1.00 60.88 130 LYS A N 1
ATOM 985 C CA . LYS A 1 130 ? 23.804 -13.127 7.066 1.00 60.88 130 LYS A CA 1
ATOM 986 C C . LYS A 1 130 ? 23.073 -12.056 7.884 1.00 60.88 130 LYS A C 1
ATOM 988 O O . LYS A 1 130 ? 22.100 -11.473 7.416 1.00 60.88 130 LYS A O 1
ATOM 993 N N . LYS A 1 131 ? 23.547 -11.748 9.098 1.00 64.88 131 LYS A N 1
ATOM 994 C CA . LYS A 1 131 ? 22.943 -10.690 9.933 1.00 64.88 131 LYS A CA 1
ATOM 995 C C . LYS A 1 131 ? 23.252 -9.287 9.409 1.00 64.88 131 LYS A C 1
ATOM 997 O O . LYS A 1 131 ? 22.420 -8.393 9.546 1.00 64.88 131 LYS A O 1
ATOM 1002 N N . GLN A 1 132 ? 24.433 -9.084 8.829 1.00 63.72 132 GLN A N 1
ATOM 1003 C CA . GLN A 1 132 ? 24.810 -7.798 8.240 1.00 63.72 132 GLN A CA 1
ATOM 1004 C C . GLN A 1 132 ? 24.054 -7.536 6.931 1.00 63.72 132 GLN A C 1
ATOM 1006 O O . GLN A 1 132 ? 23.625 -6.407 6.688 1.00 63.72 132 GLN A O 1
ATOM 1011 N N . GLU A 1 133 ? 23.825 -8.574 6.128 1.00 69.12 133 GLU A N 1
ATOM 1012 C CA . GLU A 1 133 ? 23.076 -8.486 4.873 1.00 69.12 133 GLU A CA 1
ATOM 1013 C C . GLU A 1 133 ? 21.596 -8.130 5.100 1.00 69.12 133 GLU A C 1
ATOM 1015 O O . GLU A 1 133 ? 21.095 -7.186 4.488 1.00 69.12 133 GLU A O 1
ATOM 1020 N N . GLU A 1 134 ? 20.926 -8.752 6.080 1.00 73.81 134 GLU A N 1
ATOM 1021 C CA . GLU A 1 134 ? 19.546 -8.387 6.445 1.00 73.81 134 GLU A CA 1
ATOM 1022 C C . GLU A 1 134 ? 19.411 -6.932 6.929 1.00 73.81 134 GLU A C 1
ATOM 1024 O O . GLU A 1 134 ? 18.402 -6.269 6.668 1.00 73.81 134 GLU A O 1
ATOM 1029 N N . MET A 1 135 ? 20.406 -6.407 7.657 1.00 69.38 135 MET A N 1
ATOM 1030 C CA . MET A 1 135 ? 20.391 -5.007 8.097 1.00 69.38 135 MET A CA 1
ATOM 1031 C C . MET A 1 135 ? 20.565 -4.042 6.921 1.00 69.38 135 MET A C 1
ATOM 1033 O O . MET A 1 135 ? 19.862 -3.030 6.859 1.00 69.38 135 MET A O 1
ATOM 1037 N N . ARG A 1 136 ? 21.440 -4.370 5.963 1.00 75.88 136 ARG A N 1
ATOM 1038 C CA . ARG A 1 136 ? 21.633 -3.585 4.733 1.00 75.88 136 ARG A CA 1
ATOM 1039 C C . ARG A 1 136 ? 20.382 -3.597 3.856 1.00 75.88 136 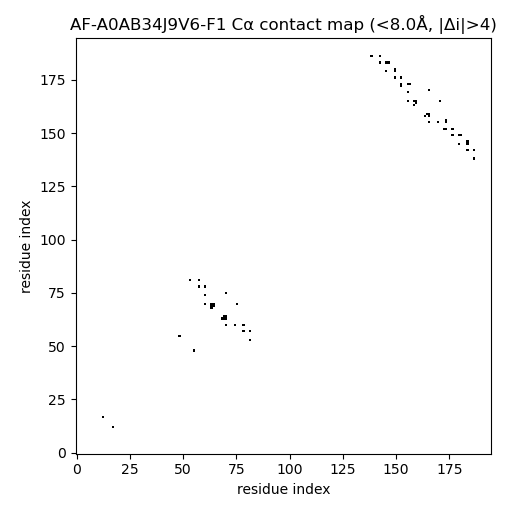ARG A C 1
ATOM 1041 O O . ARG A 1 136 ? 19.984 -2.550 3.343 1.00 75.88 136 ARG A O 1
ATOM 1048 N N . GLU A 1 137 ? 19.706 -4.738 3.739 1.00 81.50 137 GLU A N 1
ATOM 1049 C CA . GLU A 1 137 ? 18.459 -4.841 2.979 1.00 81.50 137 GLU A CA 1
ATOM 1050 C C . GLU A 1 137 ? 17.345 -3.990 3.607 1.00 81.50 137 GLU A C 1
ATOM 1052 O O . GLU A 1 137 ? 16.706 -3.192 2.910 1.00 81.50 137 GLU A O 1
ATOM 1057 N N . LYS A 1 138 ? 17.172 -4.064 4.935 1.00 79.94 138 LYS A N 1
ATOM 1058 C CA . LYS A 1 138 ? 16.203 -3.235 5.671 1.00 79.94 138 LYS A CA 1
ATOM 1059 C C . LYS A 1 138 ? 16.484 -1.743 5.482 1.00 79.94 138 LYS A C 1
ATOM 1061 O O . LYS A 1 138 ? 15.563 -1.005 5.128 1.00 79.94 138 LYS A O 1
ATOM 1066 N N . GLN A 1 139 ? 17.742 -1.314 5.602 1.00 81.06 139 GLN A N 1
ATOM 1067 C CA . GLN A 1 139 ? 18.156 0.073 5.346 1.00 81.06 139 GLN A CA 1
ATOM 1068 C C . GLN A 1 139 ? 17.877 0.508 3.895 1.00 81.06 139 GLN A C 1
ATOM 1070 O O . GLN A 1 139 ? 17.382 1.612 3.653 1.00 81.06 139 GLN A O 1
ATOM 1075 N N . SER A 1 140 ? 18.103 -0.370 2.913 1.00 84.69 140 SER A N 1
ATOM 1076 C CA . SER A 1 140 ? 17.780 -0.097 1.505 1.00 84.69 140 SER A CA 1
ATOM 1077 C C . SER A 1 140 ? 16.270 0.046 1.252 1.00 84.69 140 SER A C 1
ATOM 1079 O O . SER A 1 140 ? 15.837 0.808 0.387 1.00 84.69 140 SER A O 1
ATOM 1081 N N . SER A 1 141 ? 15.439 -0.672 2.011 1.00 90.38 141 SER A N 1
ATOM 1082 C CA . SER A 1 141 ? 13.984 -0.578 1.8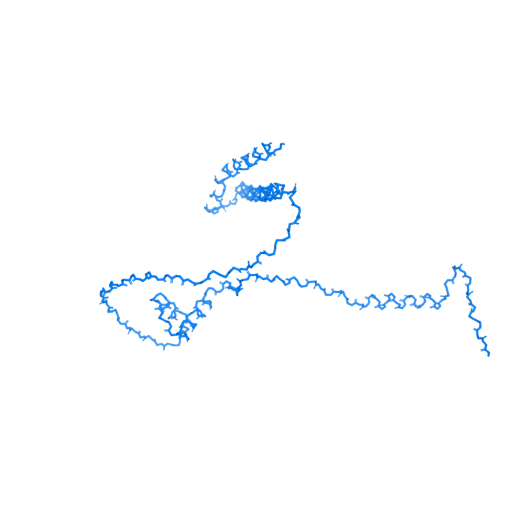93 1.00 90.38 141 SER A CA 1
ATOM 1083 C C . SER A 1 141 ? 13.444 0.714 2.517 1.00 90.38 141 SER A C 1
ATOM 1085 O O . SER A 1 141 ? 12.564 1.351 1.937 1.00 90.38 141 SER A O 1
ATOM 1087 N N . GLU A 1 142 ? 14.007 1.146 3.649 1.00 90.19 142 GLU A N 1
ATOM 1088 C CA . GLU A 1 142 ? 13.612 2.380 4.336 1.00 90.19 142 GLU A CA 1
ATOM 1089 C C . GLU A 1 142 ? 14.018 3.630 3.549 1.00 90.19 142 GLU A C 1
ATOM 1091 O O . GLU A 1 142 ? 13.187 4.514 3.333 1.00 90.19 142 GLU A O 1
ATOM 1096 N N . THR A 1 143 ? 15.233 3.664 2.995 1.00 91.75 143 THR A N 1
ATOM 1097 C CA . THR A 1 143 ? 15.665 4.738 2.080 1.00 91.75 143 THR A CA 1
ATOM 1098 C C . THR A 1 143 ? 14.733 4.868 0.871 1.00 91.75 143 THR A C 1
ATOM 1100 O O . THR A 1 143 ? 14.275 5.969 0.557 1.00 91.75 143 THR A O 1
ATOM 1103 N N . LYS A 1 144 ? 14.349 3.752 0.231 1.00 93.69 144 LYS A N 1
ATOM 1104 C CA . LYS A 1 144 ? 13.367 3.749 -0.872 1.00 93.69 144 LYS A CA 1
ATOM 1105 C C . LYS A 1 144 ? 12.003 4.299 -0.437 1.00 93.69 144 LYS A C 1
ATOM 1107 O O . LYS A 1 144 ? 11.372 5.031 -1.201 1.00 93.69 144 LYS A O 1
ATOM 1112 N N . LYS A 1 145 ? 11.531 3.971 0.771 1.00 95.38 145 LYS A N 1
ATOM 1113 C CA . LYS A 1 145 ? 10.272 4.510 1.320 1.00 95.38 145 LYS A CA 1
ATOM 1114 C C . LYS A 1 145 ? 10.360 6.019 1.551 1.00 95.38 145 LYS A C 1
ATOM 1116 O O . LYS A 1 145 ? 9.424 6.730 1.187 1.00 95.38 145 LYS A O 1
ATOM 1121 N N . LEU A 1 146 ? 11.469 6.512 2.105 1.00 95.00 146 LEU A N 1
ATOM 1122 C CA . LEU A 1 146 ? 11.708 7.945 2.305 1.00 95.00 146 LEU A CA 1
ATOM 1123 C C . LEU A 1 146 ? 11.724 8.703 0.977 1.00 95.00 146 LEU A C 1
ATOM 1125 O O . LEU A 1 146 ? 11.020 9.701 0.844 1.00 95.00 146 LEU A O 1
ATOM 1129 N N . MET A 1 147 ? 12.425 8.185 -0.034 1.00 93.88 147 MET A N 1
ATOM 1130 C CA . MET A 1 147 ? 12.445 8.787 -1.372 1.00 93.88 147 MET A CA 1
ATOM 1131 C C . MET A 1 147 ? 11.050 8.863 -2.005 1.00 93.88 147 MET A C 1
ATOM 1133 O O . MET A 1 147 ? 10.705 9.871 -2.615 1.00 93.88 147 MET A O 1
ATOM 1137 N N . ARG A 1 148 ? 10.215 7.826 -1.842 1.00 97.19 148 ARG A N 1
ATOM 1138 C CA . ARG A 1 148 ? 8.823 7.854 -2.330 1.00 97.19 148 ARG A CA 1
ATOM 1139 C C . ARG A 1 148 ? 7.993 8.935 -1.638 1.00 97.19 148 ARG A C 1
ATOM 1141 O O . ARG A 1 148 ? 7.238 9.628 -2.311 1.00 97.19 148 ARG A O 1
ATOM 1148 N N . LYS A 1 149 ? 8.141 9.089 -0.317 1.00 96.56 149 LYS A N 1
ATOM 1149 C CA . LYS A 1 149 ? 7.454 10.144 0.446 1.00 96.56 149 LYS A CA 1
ATOM 1150 C C . LYS A 1 149 ? 7.896 11.539 0.003 1.00 96.56 149 LYS A C 1
ATOM 1152 O O . LYS A 1 149 ? 7.044 12.401 -0.165 1.00 96.56 149 LYS A O 1
ATOM 1157 N N . LEU A 1 150 ? 9.195 11.742 -0.228 1.00 96.94 150 LEU A N 1
ATOM 1158 C CA . LEU A 1 150 ? 9.726 13.010 -0.735 1.00 96.94 150 LEU A CA 1
ATOM 1159 C C . LEU A 1 150 ? 9.164 13.342 -2.120 1.00 96.94 150 LEU A C 1
ATOM 1161 O O . LEU A 1 150 ? 8.650 14.438 -2.297 1.00 96.94 150 LEU A O 1
ATOM 1165 N N . ARG A 1 151 ? 9.130 12.375 -3.048 1.00 97.56 151 ARG A N 1
ATOM 1166 C CA . ARG A 1 151 ? 8.510 12.572 -4.370 1.00 97.56 151 ARG A CA 1
ATOM 1167 C C . ARG A 1 151 ? 7.033 12.959 -4.264 1.00 97.56 151 ARG A C 1
ATOM 1169 O O . ARG A 1 151 ? 6.585 13.877 -4.934 1.00 97.56 151 ARG A O 1
ATOM 1176 N N . GLN A 1 152 ? 6.281 12.284 -3.394 1.00 96.75 152 GLN A N 1
ATOM 1177 C CA . GLN A 1 152 ? 4.876 12.625 -3.165 1.00 96.75 152 GLN A CA 1
ATOM 1178 C C . GLN A 1 152 ? 4.716 14.061 -2.645 1.00 96.75 152 GLN A C 1
ATOM 1180 O O . GLN A 1 152 ? 3.768 14.743 -3.019 1.00 96.75 152 GLN A O 1
ATOM 1185 N N . ILE A 1 153 ? 5.621 14.521 -1.781 1.00 96.62 153 ILE A N 1
ATOM 1186 C CA . ILE A 1 153 ? 5.606 15.896 -1.280 1.00 96.62 153 ILE A CA 1
ATOM 1187 C C . ILE A 1 153 ? 5.971 16.893 -2.388 1.00 96.62 153 ILE A C 1
ATOM 1189 O O . ILE A 1 153 ? 5.297 17.909 -2.505 1.00 96.62 153 ILE A O 1
ATOM 1193 N N . GLU A 1 154 ? 6.957 16.591 -3.234 1.00 96.81 154 GLU A N 1
ATOM 1194 C CA . GLU A 1 154 ? 7.312 17.421 -4.399 1.00 96.81 154 GLU A CA 1
ATOM 1195 C C . GLU A 1 154 ? 6.135 17.567 -5.377 1.00 96.81 154 GLU A C 1
ATOM 1197 O O . GLU A 1 154 ? 5.918 18.631 -5.952 1.00 96.81 154 GLU A O 1
ATOM 1202 N N . ASP A 1 155 ? 5.335 16.514 -5.556 1.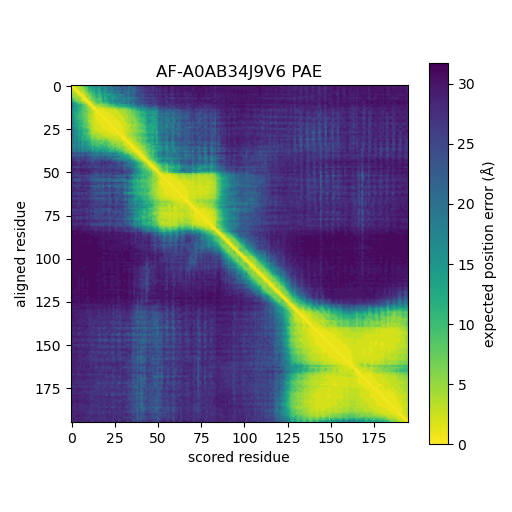00 96.94 155 ASP A N 1
ATOM 1203 C CA . ASP A 1 155 ? 4.118 16.573 -6.371 1.00 96.94 155 ASP A CA 1
ATOM 1204 C C . ASP A 1 155 ? 3.042 17.471 -5.733 1.00 96.94 155 ASP A C 1
ATOM 1206 O O . ASP A 1 155 ? 2.342 18.195 -6.444 1.00 96.94 155 ASP A O 1
ATOM 1210 N N . LEU A 1 156 ? 2.927 17.469 -4.398 1.00 96.38 156 LEU A N 1
ATOM 1211 C CA . LEU A 1 156 ? 2.030 18.371 -3.664 1.00 96.38 156 LEU A CA 1
ATOM 1212 C C . LEU A 1 156 ? 2.508 19.829 -3.721 1.00 96.38 156 LEU A C 1
ATOM 1214 O O . LEU A 1 156 ? 1.687 20.725 -3.893 1.00 96.38 156 LEU A O 1
ATOM 1218 N N . GLU A 1 157 ? 3.813 20.083 -3.630 1.00 95.38 157 GLU A N 1
ATOM 1219 C CA . GLU A 1 157 ? 4.388 21.423 -3.806 1.00 95.38 157 GLU A CA 1
ATOM 1220 C C . GLU A 1 157 ? 4.137 21.946 -5.221 1.00 95.38 157 GLU A C 1
ATOM 1222 O O . GLU A 1 157 ? 3.623 23.051 -5.377 1.00 95.38 157 GLU A O 1
ATOM 1227 N N . ARG A 1 158 ? 4.359 21.119 -6.249 1.00 96.12 158 ARG A N 1
ATOM 1228 C CA . ARG A 1 158 ? 4.009 21.476 -7.631 1.00 96.12 158 ARG A CA 1
ATOM 1229 C C . ARG A 1 158 ? 2.515 21.740 -7.790 1.00 96.12 158 ARG A C 1
ATOM 1231 O O . ARG A 1 158 ? 2.120 22.649 -8.513 1.00 96.12 158 ARG A O 1
ATOM 1238 N N . ALA A 1 159 ? 1.651 20.968 -7.134 1.00 93.44 159 ALA A N 1
ATOM 1239 C CA . ALA A 1 159 ? 0.213 21.226 -7.148 1.00 93.44 159 ALA A CA 1
ATOM 1240 C C . ALA A 1 159 ? -0.136 22.584 -6.509 1.00 93.44 159 ALA A C 1
ATOM 1242 O O . ALA A 1 159 ? -0.959 23.311 -7.067 1.00 93.44 159 ALA A O 1
ATOM 1243 N N . ARG A 1 160 ? 0.524 22.943 -5.399 1.00 94.75 160 ARG A N 1
ATOM 1244 C CA . ARG A 1 160 ? 0.385 24.243 -4.725 1.00 94.75 160 ARG A CA 1
ATOM 1245 C C . ARG A 1 160 ? 0.820 25.402 -5.617 1.00 94.75 160 ARG A C 1
ATOM 1247 O O . ARG A 1 160 ? 0.101 26.388 -5.720 1.00 94.75 160 ARG A O 1
ATOM 1254 N N . GLU A 1 161 ? 1.974 25.273 -6.270 1.00 94.12 161 GLU A N 1
ATOM 1255 C CA . GLU A 1 161 ? 2.512 26.274 -7.202 1.00 94.12 161 GLU A CA 1
ATOM 1256 C C . GLU A 1 161 ? 1.590 26.484 -8.409 1.00 94.12 161 GLU A C 1
ATOM 1258 O O . GLU A 1 161 ? 1.396 27.610 -8.854 1.00 94.12 161 GLU A O 1
ATOM 1263 N N . ASN A 1 162 ? 0.933 25.418 -8.875 1.00 95.31 162 ASN A N 1
ATOM 1264 C CA . ASN A 1 162 ? -0.091 25.480 -9.921 1.00 95.31 162 ASN A CA 1
ATOM 1265 C C . ASN A 1 162 ? -1.443 26.050 -9.436 1.00 95.31 162 ASN A C 1
ATOM 1267 O O . ASN A 1 162 ? -2.439 25.963 -10.154 1.00 95.31 162 ASN A O 1
ATOM 1271 N N . GLY A 1 163 ? -1.512 26.591 -8.216 1.00 92.12 163 GLY A N 1
ATOM 1272 C CA . GLY A 1 163 ? -2.705 27.234 -7.666 1.00 92.12 163 GLY A CA 1
ATOM 1273 C C . GLY A 1 163 ? -3.796 26.272 -7.190 1.00 92.12 163 GLY A C 1
ATOM 1274 O O . GLY A 1 163 ? -4.919 26.708 -6.940 1.00 92.12 163 GLY A O 1
ATOM 1275 N N . LYS A 1 164 ? -3.510 24.968 -7.043 1.00 93.19 164 LYS A N 1
ATOM 1276 C CA . LYS A 1 164 ? -4.473 24.046 -6.424 1.00 93.19 164 LYS A CA 1
ATOM 1277 C C . LYS A 1 164 ? -4.538 24.311 -4.922 1.00 93.19 164 LYS A C 1
ATOM 1279 O O . LYS A 1 164 ? -3.512 24.317 -4.243 1.00 93.19 164 LYS A O 1
ATOM 1284 N N . SER A 1 165 ? -5.753 24.476 -4.403 1.00 92.56 165 SER A N 1
ATOM 1285 C CA . SER A 1 165 ? -5.991 24.502 -2.960 1.00 92.56 165 SER A CA 1
ATOM 1286 C C . SER A 1 165 ? -5.668 23.124 -2.378 1.00 92.56 165 SER A C 1
ATOM 1288 O O . SER A 1 165 ? -6.200 22.111 -2.837 1.00 92.56 165 SER A O 1
ATOM 1290 N N . LEU A 1 166 ? -4.747 23.089 -1.418 1.00 93.31 166 LEU A N 1
ATOM 1291 C CA . LEU A 1 166 ? -4.363 21.877 -0.707 1.00 93.31 166 LEU A CA 1
ATOM 1292 C C . LEU A 1 166 ? -5.154 21.773 0.597 1.00 93.31 166 LEU A C 1
ATOM 1294 O O . LEU A 1 166 ? -5.411 22.766 1.271 1.00 93.31 166 LEU A O 1
ATOM 1298 N N . GLU A 1 167 ? -5.512 20.551 0.977 1.00 96.00 167 GLU A N 1
ATOM 1299 C CA . GLU A 1 167 ? -6.100 20.294 2.293 1.00 96.00 167 GLU A CA 1
ATOM 1300 C C . GLU A 1 167 ? -5.052 20.467 3.404 1.00 96.00 167 GLU A C 1
ATOM 1302 O O . GLU A 1 167 ? -3.873 20.163 3.205 1.00 96.00 167 GLU A O 1
ATOM 1307 N N . ALA A 1 168 ? -5.480 20.813 4.623 1.00 95.25 168 ALA A N 1
ATOM 1308 C CA . ALA A 1 168 ? -4.589 20.958 5.785 1.00 95.25 168 ALA A CA 1
ATOM 1309 C C . ALA A 1 168 ? -3.703 19.715 6.035 1.00 95.25 168 ALA A C 1
ATOM 1311 O O . ALA A 1 168 ? -2.530 19.822 6.392 1.00 95.25 168 ALA A O 1
ATOM 1312 N N . ASN A 1 169 ? -4.231 18.514 5.770 1.00 95.19 169 ASN A N 1
ATOM 1313 C CA . ASN A 1 169 ? -3.479 17.258 5.872 1.00 95.19 169 ASN A CA 1
ATOM 1314 C C . ASN A 1 169 ? -2.334 17.151 4.848 1.00 95.19 169 ASN A C 1
ATOM 1316 O O . ASN A 1 169 ? -1.343 16.461 5.090 1.00 95.19 169 ASN A O 1
ATOM 1320 N N . GLN A 1 170 ? -2.477 17.775 3.679 1.00 95.12 170 GLN A N 1
ATOM 1321 C CA . GLN A 1 170 ? -1.467 17.798 2.621 1.00 95.12 170 GLN A CA 1
ATOM 1322 C C . GLN A 1 170 ? -0.412 18.867 2.912 1.00 95.12 170 GLN A C 1
ATOM 1324 O O . GLN A 1 170 ? 0.778 18.597 2.765 1.00 95.12 170 GLN A O 1
ATOM 1329 N N . GLU A 1 171 ?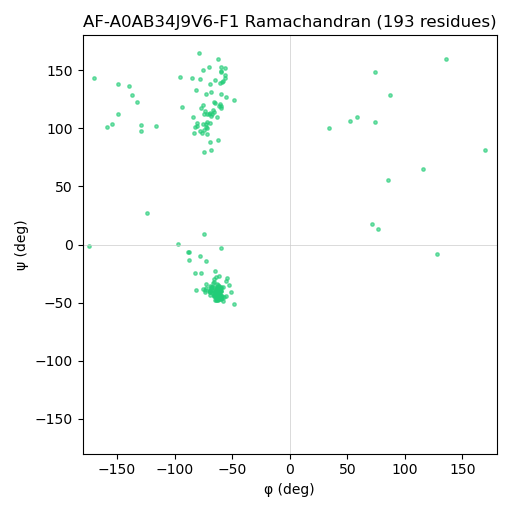 -0.827 20.025 3.424 1.00 93.81 171 GLU A N 1
ATOM 1330 C CA . GLU A 1 171 ? 0.091 21.062 3.901 1.00 93.81 171 GLU A CA 1
ATOM 1331 C C . GLU A 1 171 ? 0.977 20.555 5.043 1.00 93.81 171 GLU A C 1
ATOM 1333 O O . GLU A 1 171 ? 2.194 20.739 5.008 1.00 93.81 171 GLU A O 1
ATOM 1338 N N . ALA A 1 172 ? 0.407 19.812 5.996 1.00 95.81 172 ALA A N 1
ATOM 1339 C CA . ALA A 1 172 ? 1.172 19.166 7.059 1.00 95.81 172 ALA A CA 1
ATOM 1340 C C . ALA A 1 172 ? 2.249 18.210 6.506 1.00 95.81 172 ALA A C 1
ATOM 1342 O O . ALA A 1 172 ? 3.361 18.153 7.028 1.00 95.81 172 ALA A O 1
ATOM 1343 N N . LYS A 1 173 ? 1.975 17.492 5.405 1.00 95.81 173 LYS A N 1
ATOM 1344 C CA . LYS A 1 173 ? 2.983 16.634 4.749 1.00 95.81 173 LYS A CA 1
ATOM 1345 C C . LYS A 1 173 ? 4.112 17.448 4.126 1.00 95.81 173 LYS A C 1
ATOM 1347 O O . LYS A 1 173 ? 5.264 17.033 4.231 1.00 95.81 173 LYS A O 1
ATOM 1352 N N . ILE A 1 174 ? 3.802 18.593 3.519 1.00 95.19 174 ILE A N 1
ATOM 1353 C CA . ILE A 1 174 ? 4.816 19.512 2.981 1.00 95.19 174 ILE A CA 1
ATOM 1354 C C . ILE A 1 174 ? 5.704 20.037 4.114 1.00 95.19 174 ILE A C 1
ATOM 1356 O O . ILE A 1 174 ? 6.927 20.011 3.998 1.00 95.19 174 ILE A O 1
ATOM 1360 N N . GLN A 1 175 ? 5.119 20.408 5.255 1.00 95.75 175 GLN A N 1
ATOM 1361 C CA . GLN A 1 175 ? 5.875 20.859 6.431 1.00 95.75 175 GLN A CA 1
ATOM 1362 C C . GLN A 1 175 ? 6.833 19.788 6.984 1.00 95.75 175 GLN A C 1
ATOM 1364 O O . GLN A 1 175 ? 7.870 20.124 7.551 1.00 95.75 175 GLN A O 1
ATOM 1369 N N . MET A 1 176 ? 6.540 18.498 6.786 1.00 95.50 176 MET A N 1
ATOM 1370 C CA . MET A 1 176 ? 7.425 17.399 7.195 1.00 95.50 176 MET A CA 1
ATOM 1371 C C . MET A 1 176 ? 8.616 17.157 6.251 1.00 95.50 176 MET A C 1
ATOM 1373 O O . MET A 1 176 ? 9.523 16.396 6.605 1.00 95.50 176 MET A O 1
ATOM 1377 N N . LYS A 1 177 ? 8.661 17.787 5.069 1.00 95.12 177 LYS A N 1
ATOM 1378 C CA . LYS A 1 177 ? 9.753 17.645 4.087 1.00 95.12 177 LYS A CA 1
ATOM 1379 C C . LYS A 1 177 ? 11.167 17.800 4.673 1.00 95.12 177 LYS A C 1
ATOM 1381 O O . LYS A 1 177 ? 11.973 16.893 4.450 1.00 95.12 177 LYS A O 1
ATOM 1386 N N . PRO A 1 178 ? 11.509 18.863 5.434 1.00 96.06 178 PRO A N 1
ATOM 1387 C CA . PRO A 1 178 ? 12.856 19.026 5.987 1.00 96.06 178 PRO A CA 1
ATOM 1388 C C . PRO A 1 178 ? 13.256 17.885 6.930 1.00 96.06 178 PRO A C 1
ATOM 1390 O O . PRO A 1 178 ? 14.393 17.418 6.879 1.00 96.06 178 PRO A O 1
ATOM 1393 N N . ALA A 1 179 ? 12.321 17.378 7.739 1.00 96.50 179 ALA A N 1
ATOM 1394 C CA . ALA A 1 179 ? 12.586 16.255 8.635 1.00 96.50 179 ALA A CA 1
ATOM 1395 C C . ALA A 1 179 ? 12.894 14.965 7.854 1.00 96.50 179 ALA A C 1
ATOM 1397 O O . ALA A 1 179 ? 13.810 14.224 8.209 1.00 96.50 179 ALA A O 1
ATOM 1398 N N . LEU A 1 180 ? 12.176 14.715 6.753 1.00 95.19 180 LEU A N 1
ATOM 1399 C CA . LEU A 1 180 ? 12.425 13.561 5.883 1.00 95.19 180 LEU A CA 1
ATOM 1400 C C . LEU A 1 180 ? 13.759 13.665 5.130 1.00 95.19 180 LEU A C 1
ATOM 1402 O O . LEU A 1 180 ? 14.433 12.650 4.959 1.00 95.19 180 LEU A O 1
ATOM 1406 N N . LEU A 1 181 ? 14.162 14.869 4.710 1.00 94.81 181 LEU A N 1
ATOM 1407 C CA . LEU A 1 181 ? 15.476 15.108 4.101 1.00 94.81 181 LEU A CA 1
ATOM 1408 C C . LEU A 1 181 ? 16.614 14.879 5.102 1.00 94.81 181 LEU A C 1
ATOM 1410 O O . LEU A 1 181 ? 17.600 14.222 4.767 1.00 94.81 181 LEU A O 1
ATOM 1414 N N . ALA A 1 182 ? 16.464 15.361 6.338 1.00 95.75 182 ALA A N 1
ATOM 1415 C CA . ALA A 1 182 ? 17.430 15.118 7.407 1.00 95.75 182 ALA A CA 1
ATOM 1416 C C . ALA A 1 182 ? 17.568 13.617 7.717 1.00 95.75 182 ALA A C 1
ATOM 1418 O O . ALA A 1 182 ? 18.679 13.109 7.873 1.00 95.75 182 ALA A O 1
ATOM 1419 N N . GLU A 1 183 ? 16.449 12.890 7.740 1.00 94.00 183 GLU A N 1
ATOM 1420 C CA . GLU A 1 183 ? 16.436 11.443 7.945 1.00 94.00 183 GLU A CA 1
ATOM 1421 C C . GLU A 1 183 ? 17.101 10.684 6.785 1.00 94.00 183 GLU A C 1
ATOM 1423 O O . GLU A 1 183 ? 17.905 9.780 7.018 1.00 94.00 183 GLU A O 1
ATOM 1428 N N . LEU A 1 184 ? 16.839 11.077 5.534 1.00 93.94 184 LEU A N 1
ATOM 1429 C CA . LEU A 1 184 ? 17.509 10.505 4.363 1.00 93.94 184 LEU A CA 1
ATOM 1430 C C . LEU A 1 184 ? 19.029 10.728 4.436 1.00 93.94 184 LEU A C 1
ATOM 1432 O O . LEU A 1 184 ? 19.803 9.788 4.247 1.00 93.94 184 LEU A O 1
ATOM 1436 N N . ALA A 1 185 ? 19.457 11.948 4.768 1.00 94.00 185 ALA A N 1
ATOM 1437 C CA . ALA A 1 185 ? 20.868 12.282 4.934 1.00 94.00 185 ALA A CA 1
ATOM 1438 C C . ALA A 1 185 ? 21.519 11.465 6.064 1.00 94.00 185 ALA A C 1
ATOM 1440 O O . ALA A 1 185 ? 22.645 10.985 5.917 1.00 94.00 185 ALA A O 1
ATOM 1441 N N . ARG A 1 186 ? 20.804 11.238 7.174 1.00 93.56 186 ARG A N 1
ATOM 1442 C CA . ARG A 1 186 ? 21.253 10.361 8.265 1.00 93.56 186 ARG A CA 1
ATOM 1443 C C . ARG A 1 186 ? 21.478 8.930 7.776 1.00 93.56 186 ARG A C 1
ATOM 1445 O O . ARG A 1 186 ? 22.529 8.356 8.052 1.00 93.56 186 ARG A O 1
ATOM 1452 N N . GLN A 1 187 ? 20.537 8.368 7.016 1.00 89.94 187 GLN A N 1
ATOM 1453 C CA . GLN A 1 187 ? 20.659 7.008 6.478 1.00 89.94 187 GLN A CA 1
ATOM 1454 C C . GLN A 1 187 ? 21.802 6.877 5.464 1.00 89.94 187 GLN A C 1
ATOM 1456 O O . GLN A 1 187 ? 22.519 5.876 5.473 1.00 89.94 187 GLN A O 1
ATOM 1461 N N . GLN A 1 188 ? 22.034 7.899 4.638 1.00 90.00 188 GLN A N 1
ATOM 1462 C CA . GLN A 1 188 ? 23.175 7.930 3.720 1.00 90.00 188 GLN A CA 1
ATOM 1463 C C . GLN A 1 188 ? 24.513 7.939 4.470 1.00 90.00 188 GLN A C 1
ATOM 1465 O O . GLN A 1 188 ? 25.408 7.174 4.116 1.00 90.00 188 GLN A O 1
ATOM 1470 N N . ARG A 1 189 ? 24.638 8.730 5.546 1.00 90.25 189 ARG A N 1
ATOM 1471 C CA . ARG A 1 189 ? 25.845 8.749 6.394 1.00 90.25 189 ARG A CA 1
ATOM 1472 C C . ARG A 1 189 ? 26.110 7.397 7.053 1.00 90.25 189 ARG A C 1
ATOM 1474 O O . ARG A 1 189 ? 27.244 6.937 7.043 1.00 90.25 189 ARG A O 1
ATOM 1481 N N . LEU A 1 190 ? 25.071 6.740 7.572 1.00 87.00 190 LEU A N 1
ATOM 1482 C CA . LEU A 1 190 ? 25.191 5.402 8.164 1.00 87.00 190 LEU A CA 1
ATOM 1483 C C . LEU A 1 190 ? 25.629 4.349 7.136 1.00 87.00 190 LEU A C 1
ATOM 1485 O O . LEU A 1 190 ? 26.433 3.479 7.454 1.00 87.00 190 LEU A O 1
ATOM 1489 N N . CYS A 1 191 ? 25.141 4.447 5.897 1.00 84.06 191 CYS A N 1
ATOM 1490 C CA . CYS A 1 191 ? 25.547 3.554 4.813 1.00 84.06 191 CYS A CA 1
ATOM 1491 C C . CYS A 1 191 ? 27.018 3.759 4.417 1.00 84.06 191 CYS A C 1
ATOM 1493 O O . CYS A 1 191 ? 27.735 2.785 4.206 1.00 84.06 191 CYS A O 1
ATOM 1495 N N . LEU A 1 192 ? 27.480 5.013 4.350 1.00 81.88 192 LEU A N 1
ATOM 1496 C CA . LEU A 1 192 ? 28.877 5.336 4.041 1.00 81.88 192 LEU A CA 1
ATOM 1497 C C . LEU A 1 192 ? 29.838 4.939 5.168 1.00 81.88 192 LEU A C 1
ATOM 1499 O O . LEU A 1 192 ? 30.931 4.483 4.873 1.00 81.88 192 LEU A O 1
ATOM 1503 N N . ALA A 1 193 ? 29.424 5.053 6.433 1.00 80.50 193 ALA A N 1
ATOM 1504 C CA . ALA A 1 193 ? 30.228 4.638 7.586 1.00 80.50 193 ALA A CA 1
ATOM 1505 C C . ALA A 1 193 ? 30.331 3.109 7.759 1.00 80.50 193 ALA A C 1
ATOM 1507 O O . ALA A 1 193 ? 31.144 2.633 8.544 1.00 80.50 193 ALA A O 1
ATOM 1508 N N . SER A 1 194 ? 29.481 2.339 7.069 1.00 70.50 194 SER A N 1
ATOM 1509 C CA . SER A 1 194 ? 29.453 0.871 7.122 1.00 70.50 194 SER A CA 1
ATOM 1510 C C . SER A 1 194 ? 30.222 0.198 5.970 1.00 70.50 194 SER A C 1
ATOM 1512 O O . SER A 1 194 ? 30.198 -1.038 5.882 1.00 70.50 194 SER A O 1
ATOM 1514 N N . LYS A 1 195 ? 30.823 0.979 5.068 1.00 57.41 195 LYS A N 1
ATOM 1515 C CA . LYS A 1 195 ? 31.681 0.507 3.973 1.00 57.41 195 LYS A CA 1
ATOM 1516 C C . LYS A 1 195 ? 33.141 0.656 4.362 1.00 57.41 195 LYS A C 1
ATOM 1518 O O . LYS A 1 195 ? 33.900 -0.257 3.985 1.00 57.41 195 LYS A O 1
#

Solvent-accessible surface area (backbone atoms only — not comparable to full-atom values): 13019 Å² total; per-residue (Å²): 138,83,84,79,81,81,78,71,69,95,88,67,80,50,71,66,56,53,52,54,48,53,52,50,53,57,54,56,73,67,52,76,77,78,79,77,84,78,85,76,78,79,70,94,83,70,84,80,78,64,92,54,62,65,63,52,51,51,54,51,52,53,52,34,57,77,71,69,48,86,76,51,77,65,55,52,52,50,48,61,73,69,46,80,80,75,85,77,92,74,90,78,82,93,78,89,81,80,87,85,90,77,78,89,81,89,79,82,86,88,79,86,80,80,80,81,78,80,80,78,88,77,81,93,83,71,77,70,57,65,62,53,50,54,50,52,51,53,52,55,51,50,52,52,52,50,52,52,53,50,51,54,34,53,54,50,51,53,39,46,74,72,67,46,86,72,54,73,76,55,50,54,50,50,72,45,46,66,60,52,52,54,50,50,52,52,52,51,51,56,55,61,76,74,110

pLDDT: mean 75.3, std 19.34, range [34.88, 97.56]

Radius of gyration: 35.57 Å; Cα contacts (8 Å, |Δi|>4): 35; chains: 1; bounding box: 74×86×95 Å

Mean predicted aligned error: 21.73 Å

Organism: Prymnesium parvum (NCBI:txid97485)

Foldseek 3Di:
DDDDPPDDDPPDDDPVNVVVVVVVVVVVVPDPDDDDDDPPPPPDDDDPDDPPPLVVLVVVVVVCVVVVHDDDPVSVVSVVVSPPPPDDDDDDDDDDDDDDDDDDDDDDDDDDDDPDDDDPPDDPDPPPVVVVVVVVVVLVVVLVVLVVLLVVLVVLVVCVVVVHDDDPVSVVSVVCNVVSVVV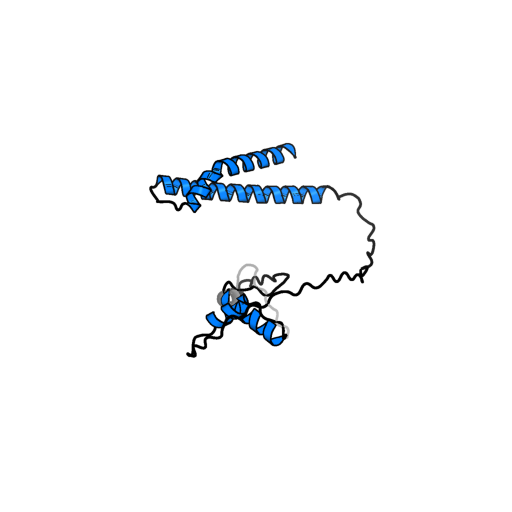NVVSVVVVVVVD

Sequence (195 aa):
MSAIIQMGPPGQETETARKARAARFRAEARRPPPPLPVHRIAWAGGKVVTNDKEKCLQKLIQRKLATGASLTSEQERAMRTLQPTTGSSVNVSRQTNAADECALRKGSFMAKVPAQRLQTVEAVQHAPEKKQEEMREKQSSETKKLMRKLRQIEDLERARENGKSLEANQEAKIQMKPALLAELARQQRLCLASK

Nearest PDB structures (foldseek):
  8k9c-assembly1_B  TM=9.634E-01  e=1.098E+00  Homo sapiens
  6jqa-assembly1_A  TM=6.132E-01  e=8.273E+00  Onion yellows phytoplasma OY-W

Secondary structure (DSSP, 8-state):
---------TT---HHHHHHHHHHHHHHHTSPPPPPP------SS-----S-HHHHHHHHHHHHHHHTPPPPHHHHHHHHHHS---S-------------------------------------S-HHHHHHHHHHHHHHHHHHHHHHHHHHHHHHHHHHHTTPPPPHHHHHHHHTHHHHHHHHHHHHHHHHHT-